Protein AF-A0A6B2T1E2-F1 (afdb_monomer)

Solvent-accessible surface area (backbone atoms only — not comparable to full-atom values): 15413 Å² total; per-residue (Å²): 132,72,80,43,65,32,83,49,93,97,46,75,42,80,60,69,64,91,71,74,40,62,71,55,40,33,51,52,27,49,53,50,18,54,54,30,44,76,72,66,40,41,70,61,16,34,50,32,30,55,60,23,54,73,64,63,73,79,67,60,69,66,94,54,74,59,75,65,46,49,54,52,25,55,53,52,51,51,53,51,54,54,43,50,51,48,36,53,36,36,38,50,71,75,62,46,28,76,79,41,42,62,62,40,50,51,53,26,65,78,36,66,85,38,61,66,43,47,42,51,40,30,51,31,30,38,76,61,70,37,49,70,58,22,54,52,49,49,57,51,42,40,51,50,36,38,70,77,70,69,38,80,72,51,71,67,51,52,49,49,51,51,27,72,69,70,76,47,83,68,80,70,70,78,64,77,78,82,64,80,67,84,71,84,68,84,71,78,78,78,76,82,81,80,80,76,90,79,92,80,84,87,87,82,92,74,89,83,78,87,82,86,82,87,87,84,86,87,84,88,81,83,86,85,77,88,81,83,83,88,78,87,81,82,85,88,82,86,83,89,84,90,134

Mean predicted aligned error: 15.46 Å

Sequence (243 aa):
PARILVSAGDGYALRVPRGALDANELEDRVAAARSLRGAGELSVAHAELTAALALSDGAPLAGLPGPYARRQRDRLTELTVTAQEEFFACALELGCHGETIAPLSVFAAEHPLRERAQALLMLALHRGGRRADALAAYETTRRMLATELGVDPGKELTTLHRALLGGTPLPPTALPWPGPGPSAHTTRSCIAARRQGMSGRPAGVQDWAPEAGSGGAPGTMTAPGVVSGTASDAMPGSPSGTA

Structure (mmCIF, N/CA/C/O backbone):
data_AF-A0A6B2T1E2-F1
#
_entry.id   AF-A0A6B2T1E2-F1
#
loop_
_atom_site.group_PDB
_atom_site.id
_atom_site.type_symbol
_atom_site.label_atom_id
_atom_site.label_alt_id
_atom_site.label_comp_id
_atom_site.label_asym_id
_atom_site.label_entity_id
_atom_site.label_seq_id
_atom_site.pdbx_PDB_ins_code
_atom_site.Cartn_x
_atom_site.Cartn_y
_atom_site.Cartn_z
_atom_site.occupancy
_atom_site.B_iso_or_equiv
_atom_site.auth_seq_id
_atom_site.auth_comp_id
_atom_site.auth_asym_id
_atom_site.auth_atom_id
_atom_site.pdbx_PDB_model_num
ATOM 1 N N . PRO A 1 1 ? 15.279 -0.589 -43.037 1.00 60.97 1 PRO A N 1
ATOM 2 C CA . PRO A 1 1 ? 16.034 -0.023 -41.888 1.00 60.97 1 PRO A CA 1
ATOM 3 C C . PRO A 1 1 ? 15.393 -0.486 -40.572 1.00 60.97 1 PRO A C 1
ATOM 5 O O . PRO A 1 1 ? 14.167 -0.588 -40.525 1.00 60.97 1 PRO A O 1
ATOM 8 N N . ALA A 1 2 ? 16.188 -0.783 -39.539 1.00 58.94 2 ALA A N 1
ATOM 9 C CA . ALA A 1 2 ? 15.659 -1.171 -38.229 1.00 58.94 2 ALA A CA 1
ATOM 10 C C . ALA A 1 2 ? 14.890 0.007 -37.601 1.00 58.94 2 ALA A C 1
ATOM 12 O O . ALA A 1 2 ? 15.399 1.124 -37.563 1.00 58.94 2 ALA A O 1
ATOM 13 N N . ARG A 1 3 ? 13.638 -0.222 -37.178 1.00 78.62 3 ARG A N 1
ATOM 14 C CA . ARG A 1 3 ? 12.746 0.822 -36.627 1.00 78.62 3 ARG A CA 1
ATOM 15 C C . ARG A 1 3 ? 12.649 0.811 -35.096 1.00 78.62 3 ARG A C 1
ATOM 17 O O . ARG A 1 3 ? 12.367 1.855 -34.520 1.00 78.62 3 ARG A O 1
ATOM 24 N N . ILE A 1 4 ? 12.884 -0.341 -34.464 1.00 85.75 4 ILE A N 1
ATOM 25 C CA . ILE A 1 4 ? 12.675 -0.557 -33.021 1.00 85.75 4 ILE A CA 1
ATOM 26 C C . ILE A 1 4 ? 13.997 -0.462 -32.254 1.00 85.75 4 ILE A C 1
ATOM 28 O O . ILE A 1 4 ? 14.107 0.347 -31.343 1.00 85.75 4 ILE A O 1
ATOM 32 N N . LEU A 1 5 ? 15.023 -1.217 -32.648 1.00 91.81 5 LEU A N 1
ATOM 33 C CA . LEU A 1 5 ? 16.378 -1.055 -32.123 1.00 91.81 5 LEU A CA 1
ATOM 34 C C . LEU A 1 5 ? 17.193 -0.247 -33.131 1.00 91.81 5 LEU A C 1
ATOM 36 O O . LEU A 1 5 ? 17.463 -0.721 -34.234 1.00 91.81 5 LEU A O 1
ATOM 40 N N . VAL A 1 6 ? 17.536 0.988 -32.778 1.00 92.25 6 VAL A N 1
ATOM 41 C CA . VAL A 1 6 ? 18.282 1.896 -33.655 1.00 92.25 6 VAL A CA 1
ATOM 42 C C . VAL A 1 6 ? 19.655 2.185 -33.072 1.00 92.25 6 VAL A C 1
ATOM 44 O O . VAL A 1 6 ? 19.788 2.379 -31.867 1.00 92.25 6 VAL A O 1
ATOM 47 N N . SER A 1 7 ? 20.672 2.253 -33.929 1.00 90.88 7 SER A N 1
ATOM 48 C CA . SER A 1 7 ? 21.948 2.858 -33.547 1.00 90.88 7 SER A CA 1
ATOM 49 C C . SER A 1 7 ? 21.717 4.356 -33.342 1.00 90.88 7 SER A C 1
ATOM 51 O O . SER A 1 7 ? 21.130 5.016 -34.202 1.00 90.88 7 SER A O 1
ATOM 53 N N . ALA A 1 8 ? 22.133 4.889 -32.200 1.00 89.94 8 ALA A N 1
ATOM 54 C CA . ALA A 1 8 ? 21.987 6.295 -31.855 1.00 89.94 8 ALA A CA 1
ATOM 55 C C . ALA A 1 8 ? 23.278 6.779 -31.191 1.00 89.94 8 ALA A C 1
ATOM 57 O O . ALA A 1 8 ? 23.612 6.328 -30.0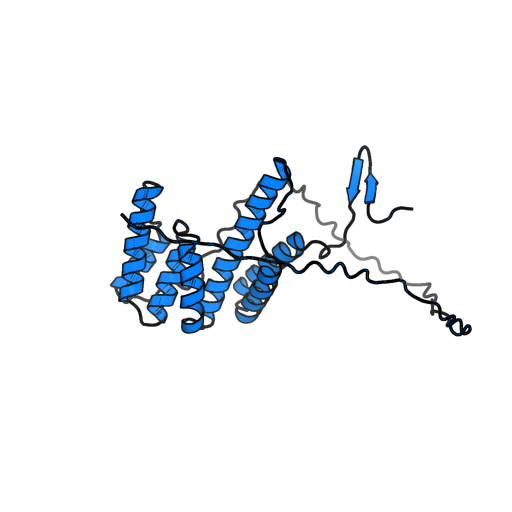99 1.00 89.94 8 ALA A O 1
ATOM 58 N N . GLY A 1 9 ? 24.001 7.681 -31.862 1.00 87.62 9 GLY A N 1
ATOM 59 C CA . GLY A 1 9 ? 25.318 8.125 -31.404 1.00 87.62 9 GLY A CA 1
ATOM 60 C C . GLY A 1 9 ? 26.301 6.956 -31.304 1.00 87.62 9 GLY A C 1
ATOM 61 O O . GLY A 1 9 ? 26.473 6.211 -32.266 1.00 87.62 9 GLY A O 1
ATOM 62 N N . ASP A 1 10 ? 26.905 6.801 -30.131 1.00 91.19 10 ASP A N 1
ATOM 63 C CA . ASP A 1 10 ? 27.848 5.744 -29.755 1.00 91.19 10 ASP A CA 1
ATOM 64 C C . ASP A 1 10 ? 27.179 4.490 -29.152 1.00 91.19 10 ASP A C 1
ATOM 66 O O . ASP A 1 10 ? 27.866 3.603 -28.647 1.00 91.19 10 ASP A O 1
ATOM 70 N N . GLY A 1 11 ? 25.847 4.372 -29.222 1.00 91.94 11 GLY A N 1
ATOM 71 C CA . GLY A 1 11 ? 25.119 3.245 -28.640 1.00 91.94 11 GLY A CA 1
ATOM 72 C C . GLY A 1 11 ? 23.854 2.841 -29.393 1.00 91.94 11 GLY A C 1
ATOM 73 O O . GLY A 1 11 ? 23.686 3.090 -30.591 1.00 91.94 11 GLY A O 1
ATOM 74 N N . TYR A 1 12 ? 22.944 2.197 -28.661 1.00 92.81 12 TYR A N 1
ATOM 75 C CA . TYR A 1 12 ? 21.670 1.699 -29.172 1.00 92.81 12 TYR A CA 1
ATOM 76 C C . TYR A 1 12 ? 20.506 2.285 -28.382 1.00 92.81 12 TYR A C 1
ATOM 78 O O . TYR A 1 12 ? 20.570 2.422 -27.162 1.00 92.81 12 TYR A O 1
ATOM 86 N N . ALA A 1 13 ? 19.414 2.582 -29.077 1.00 90.81 13 ALA A N 1
ATOM 87 C CA . ALA A 1 13 ? 18.161 2.991 -28.471 1.00 90.81 13 ALA A CA 1
ATOM 88 C C . ALA A 1 13 ? 17.054 2.017 -28.867 1.00 90.81 13 ALA A C 1
ATOM 90 O O . ALA A 1 13 ? 16.822 1.771 -30.054 1.00 90.81 13 ALA A O 1
ATOM 91 N N . LEU A 1 14 ? 16.349 1.501 -27.863 1.00 91.31 14 LEU A N 1
ATOM 92 C CA . LEU A 1 14 ? 15.111 0.764 -28.056 1.00 91.31 14 LEU A CA 1
ATOM 93 C C . LEU A 1 14 ? 13.945 1.760 -28.059 1.00 91.31 14 LEU A C 1
ATOM 95 O O . LEU A 1 14 ? 13.637 2.380 -27.044 1.00 91.31 14 LEU A O 1
ATOM 99 N N . ARG A 1 15 ? 13.316 1.946 -29.218 1.00 89.56 15 ARG A N 1
ATOM 100 C CA . ARG A 1 15 ? 12.167 2.833 -29.415 1.00 89.56 15 ARG A CA 1
ATOM 101 C C . ARG A 1 15 ? 10.889 2.015 -29.390 1.00 89.56 15 ARG A C 1
ATOM 103 O O . ARG A 1 15 ? 10.514 1.406 -30.389 1.00 89.56 15 ARG A O 1
ATOM 110 N N . VAL A 1 16 ? 10.222 2.037 -28.246 1.00 89.75 16 VAL A N 1
ATOM 111 C CA . VAL A 1 16 ? 8.915 1.411 -28.048 1.00 89.75 16 VAL A CA 1
ATOM 112 C C . VAL A 1 16 ? 7.853 2.480 -27.757 1.00 89.75 16 VAL A C 1
ATOM 114 O O . VAL A 1 16 ? 8.176 3.491 -27.127 1.00 89.75 16 VAL A O 1
ATOM 117 N N . PRO A 1 17 ? 6.605 2.313 -28.236 1.00 84.88 17 PRO A N 1
ATOM 118 C CA . PRO A 1 17 ? 5.494 3.188 -27.866 1.00 84.88 17 PRO A CA 1
ATOM 119 C C . PRO A 1 17 ? 5.266 3.228 -26.348 1.00 84.88 17 PRO A C 1
ATOM 121 O O . PRO A 1 17 ? 5.602 2.283 -25.632 1.00 84.88 17 PRO A O 1
ATOM 124 N N . ARG A 1 18 ? 4.635 4.299 -25.847 1.00 75.81 18 ARG A N 1
ATOM 125 C CA . ARG A 1 18 ? 4.084 4.272 -24.483 1.0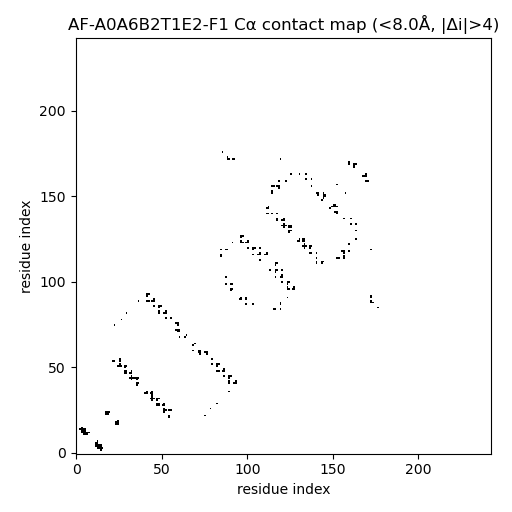0 75.81 18 ARG A CA 1
ATOM 126 C C . ARG A 1 18 ? 2.988 3.204 -24.399 1.00 75.81 18 ARG A C 1
ATOM 128 O O . ARG A 1 18 ? 2.240 3.039 -25.356 1.00 75.81 18 ARG A O 1
ATOM 135 N N . GLY A 1 19 ? 2.955 2.459 -23.295 1.00 80.62 19 GLY A N 1
ATOM 136 C CA . GLY A 1 19 ? 2.096 1.279 -23.124 1.00 80.62 19 GLY A CA 1
ATOM 137 C C . GLY A 1 19 ? 2.668 -0.028 -23.687 1.00 80.62 19 GLY A C 1
ATOM 138 O O . GLY A 1 19 ? 2.072 -1.077 -23.510 1.00 80.62 19 GLY A O 1
ATOM 139 N N . ALA A 1 20 ? 3.838 -0.011 -24.336 1.00 87.00 20 ALA A N 1
ATOM 140 C CA . ALA A 1 20 ? 4.504 -1.251 -24.753 1.00 87.00 20 ALA A CA 1
ATOM 141 C C . ALA A 1 20 ? 5.280 -1.943 -23.614 1.00 87.00 20 ALA A C 1
A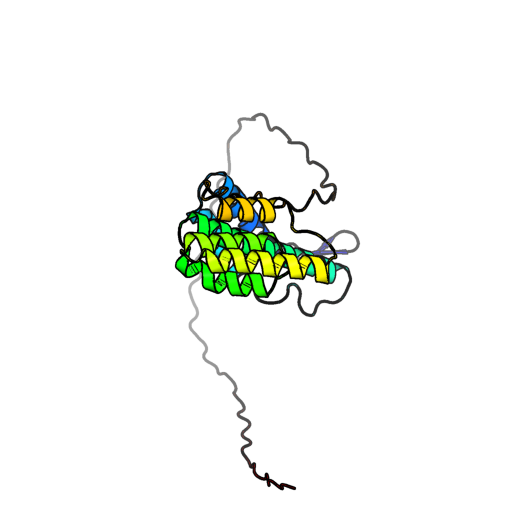TOM 143 O O . ALA A 1 20 ? 5.820 -3.026 -23.819 1.00 87.00 20 ALA A O 1
ATOM 144 N N . LEU A 1 21 ? 5.389 -1.288 -22.454 1.00 91.00 21 LEU A N 1
ATOM 145 C CA . LEU A 1 21 ? 6.045 -1.802 -21.256 1.00 91.00 21 LEU A CA 1
ATOM 146 C C . LEU A 1 21 ? 5.027 -1.794 -20.118 1.00 91.00 21 LEU A C 1
ATOM 148 O O . LEU A 1 21 ? 4.505 -0.729 -19.780 1.00 91.00 21 LEU A O 1
ATOM 152 N N . ASP A 1 22 ? 4.823 -2.958 -19.516 1.00 92.12 22 ASP A N 1
ATOM 153 C CA . ASP A 1 22 ? 4.024 -3.173 -18.306 1.00 92.12 22 ASP A CA 1
ATOM 154 C C . ASP A 1 22 ? 4.417 -2.218 -17.170 1.00 92.12 22 ASP A C 1
ATOM 156 O O . ASP A 1 22 ? 3.553 -1.622 -16.540 1.00 92.12 22 ASP A O 1
ATOM 160 N N . ALA A 1 23 ? 5.714 -1.974 -16.968 1.00 90.94 23 ALA A N 1
ATOM 161 C CA . ALA A 1 23 ? 6.217 -1.052 -15.955 1.00 90.94 23 ALA A CA 1
ATOM 162 C C . ALA A 1 23 ? 5.743 0.395 -16.180 1.00 90.94 23 ALA A C 1
ATOM 164 O O . ALA A 1 23 ? 5.404 1.087 -15.222 1.00 90.94 23 ALA A O 1
ATOM 165 N N . ASN A 1 24 ? 5.695 0.853 -17.436 1.00 91.88 24 ASN A N 1
ATOM 166 C CA . ASN A 1 24 ? 5.180 2.188 -17.750 1.00 91.88 24 ASN A CA 1
ATOM 167 C C . ASN A 1 24 ? 3.659 2.233 -17.585 1.00 91.88 24 ASN A C 1
ATOM 169 O O . ASN A 1 24 ? 3.130 3.221 -17.093 1.00 91.88 24 ASN A O 1
ATOM 173 N N . GLU A 1 25 ? 2.963 1.169 -17.985 1.00 93.81 25 GLU A N 1
ATOM 174 C CA . GLU A 1 25 ? 1.510 1.085 -17.855 1.00 93.81 25 GLU A CA 1
ATOM 175 C C . GLU A 1 25 ? 1.069 1.036 -16.385 1.00 93.81 25 GLU A C 1
ATOM 177 O O . GLU A 1 25 ? 0.131 1.733 -16.005 1.00 93.81 25 GLU A O 1
ATOM 182 N N . LEU A 1 26 ? 1.793 0.302 -15.537 1.00 94.19 26 LEU A N 1
ATOM 183 C CA . LEU A 1 26 ? 1.625 0.304 -14.085 1.00 94.19 26 LEU A CA 1
ATOM 184 C C . LEU A 1 26 ? 1.783 1.723 -13.519 1.00 94.19 26 LEU A C 1
ATOM 186 O O . LEU A 1 26 ? 0.921 2.194 -12.779 1.00 94.19 26 LEU A O 1
ATOM 190 N N . GLU A 1 27 ? 2.864 2.423 -13.877 1.00 93.94 27 GLU A N 1
ATOM 191 C CA . GLU A 1 27 ? 3.118 3.798 -13.427 1.00 93.94 27 GLU A CA 1
ATOM 192 C C . GLU A 1 27 ? 2.015 4.770 -13.867 1.00 93.94 27 GLU A C 1
ATOM 194 O O . GLU A 1 27 ? 1.519 5.549 -13.047 1.00 93.94 27 GLU A O 1
ATOM 199 N N . ASP A 1 28 ? 1.606 4.697 -15.134 1.00 94.56 28 ASP A N 1
ATOM 200 C CA . ASP A 1 28 ? 0.573 5.557 -15.708 1.00 94.56 28 ASP A CA 1
ATOM 201 C C . ASP A 1 28 ? -0.795 5.303 -15.040 1.00 94.56 28 ASP A C 1
ATOM 203 O O . ASP A 1 28 ? -1.477 6.261 -14.663 1.00 94.56 28 ASP A O 1
ATOM 207 N N . ARG A 1 29 ? -1.177 4.039 -14.801 1.00 96.00 29 ARG A N 1
ATOM 208 C CA . ARG A 1 29 ? -2.442 3.682 -14.126 1.00 96.00 29 ARG A CA 1
ATOM 209 C C . ARG A 1 29 ? -2.461 4.085 -12.657 1.00 96.00 29 ARG A C 1
ATOM 211 O O . ARG A 1 29 ? -3.449 4.643 -12.184 1.00 96.00 29 ARG A O 1
ATOM 218 N N . VAL A 1 30 ? -1.360 3.885 -11.927 1.00 95.88 30 VAL A N 1
ATOM 219 C CA . VAL A 1 30 ? -1.254 4.347 -10.532 1.00 95.88 30 VAL A CA 1
ATOM 220 C C . VAL A 1 30 ? -1.339 5.876 -10.464 1.00 95.88 30 VAL A C 1
ATOM 222 O O . VAL A 1 30 ? -1.996 6.420 -9.575 1.00 95.88 30 VAL A O 1
ATOM 225 N N . ALA A 1 31 ? -0.720 6.594 -11.405 1.00 95.06 31 ALA A N 1
ATOM 226 C CA . ALA A 1 31 ? -0.845 8.047 -11.483 1.00 95.06 31 ALA A CA 1
ATOM 227 C C . ALA A 1 31 ? -2.287 8.489 -11.793 1.00 95.06 31 ALA A C 1
ATOM 229 O O . ALA A 1 31 ? -2.798 9.390 -11.124 1.00 95.06 31 ALA A O 1
ATOM 230 N N . ALA A 1 32 ? -2.960 7.829 -12.741 1.00 95.62 32 ALA A N 1
ATOM 231 C CA . ALA A 1 32 ? -4.357 8.095 -13.078 1.00 95.62 32 ALA A CA 1
ATOM 232 C C . ALA A 1 32 ? -5.286 7.862 -11.878 1.00 95.62 32 ALA A C 1
ATOM 234 O O . ALA A 1 32 ? -6.084 8.738 -11.541 1.00 95.62 32 ALA A O 1
ATOM 235 N N . ALA A 1 33 ? -5.121 6.744 -11.168 1.00 96.06 33 ALA A N 1
ATOM 236 C CA . ALA A 1 33 ? -5.889 6.437 -9.967 1.00 96.06 33 ALA A CA 1
ATOM 237 C C . ALA A 1 33 ? -5.749 7.517 -8.886 1.00 96.06 33 ALA A C 1
ATOM 239 O O . ALA A 1 33 ? -6.743 7.917 -8.280 1.00 96.06 33 ALA A O 1
ATOM 240 N N . ARG A 1 34 ? -4.537 8.048 -8.671 1.00 92.75 34 ARG A N 1
ATOM 241 C CA . ARG A 1 34 ? -4.319 9.157 -7.725 1.00 92.75 34 ARG A CA 1
ATOM 242 C C . ARG A 1 34 ? -5.071 10.417 -8.143 1.00 92.75 34 ARG A C 1
ATOM 244 O O . ARG A 1 34 ? -5.680 11.069 -7.297 1.00 92.75 34 ARG A O 1
ATOM 251 N N . SER A 1 35 ? -5.036 10.766 -9.429 1.00 94.88 35 SER A N 1
ATOM 252 C CA . SER A 1 35 ? -5.775 11.920 -9.950 1.00 94.88 35 SER A CA 1
ATOM 253 C C . SER A 1 35 ? -7.287 11.746 -9.794 1.00 94.88 35 SER A C 1
ATOM 255 O O . SER A 1 35 ? -7.952 12.666 -9.322 1.00 94.88 35 SER A O 1
ATOM 257 N N . LEU A 1 36 ? -7.815 10.562 -10.110 1.00 95.00 36 LEU A N 1
ATOM 258 C CA . LEU A 1 36 ? -9.235 10.223 -9.966 1.00 95.00 36 LEU A CA 1
ATOM 259 C C . LEU A 1 36 ? -9.685 10.248 -8.502 1.00 95.00 36 LEU A C 1
ATOM 261 O O . LEU A 1 36 ? -10.721 10.830 -8.183 1.00 95.00 36 LEU A O 1
ATOM 265 N N . ARG A 1 37 ? -8.870 9.709 -7.588 1.00 91.06 37 ARG A N 1
ATOM 266 C CA . ARG A 1 37 ? -9.122 9.783 -6.144 1.00 91.06 37 ARG A CA 1
ATOM 267 C C . ARG A 1 37 ? -9.169 11.233 -5.662 1.00 91.06 37 ARG A C 1
ATOM 269 O O . ARG A 1 37 ? -10.077 11.600 -4.924 1.00 91.06 37 ARG A O 1
ATOM 276 N N . GLY A 1 38 ? -8.241 12.075 -6.125 1.00 90.38 38 GLY A N 1
ATOM 277 C CA . GLY A 1 38 ? -8.239 13.513 -5.838 1.00 90.38 38 GLY A CA 1
ATOM 278 C C . GLY A 1 38 ? -9.468 14.257 -6.378 1.00 90.38 38 GLY A C 1
ATOM 279 O O . GLY A 1 38 ? -9.872 15.261 -5.796 1.00 90.38 38 GLY A O 1
ATOM 280 N N . ALA A 1 39 ? -10.085 13.749 -7.448 1.00 92.56 39 ALA A N 1
ATOM 281 C CA . ALA A 1 39 ? -11.338 14.254 -8.007 1.00 92.56 39 ALA A CA 1
ATOM 282 C C . ALA A 1 39 ? -12.600 13.674 -7.332 1.00 92.56 39 ALA A C 1
ATOM 284 O O . ALA A 1 39 ? -13.708 14.098 -7.650 1.00 92.56 39 ALA A O 1
ATOM 285 N N . GLY A 1 40 ? -12.456 12.727 -6.396 1.00 91.19 40 GLY A N 1
ATOM 286 C CA . GLY A 1 40 ? -13.572 12.049 -5.728 1.00 91.19 40 GLY A CA 1
ATOM 287 C C . GLY A 1 40 ? -14.179 10.884 -6.521 1.00 91.19 40 GLY A C 1
ATOM 288 O O . GLY A 1 40 ? -15.161 10.290 -6.080 1.00 91.19 40 GLY A O 1
ATOM 289 N N . GLU A 1 41 ? -13.592 10.507 -7.659 1.00 93.88 41 GLU A N 1
ATOM 290 C CA . GLU A 1 41 ? -14.038 9.387 -8.497 1.00 93.88 41 GLU A CA 1
ATOM 291 C C . GLU A 1 41 ? -13.487 8.048 -7.978 1.00 93.88 41 GLU A C 1
ATOM 293 O O . GLU A 1 41 ? -12.718 7.351 -8.641 1.00 93.88 41 GLU A O 1
ATOM 298 N N . LEU A 1 42 ? -13.867 7.688 -6.749 1.00 92.88 42 LEU A N 1
ATOM 299 C CA . LEU A 1 42 ? -13.293 6.552 -6.018 1.00 92.88 42 LEU A CA 1
ATOM 300 C C . LEU A 1 42 ? -13.487 5.199 -6.711 1.00 92.88 42 LEU A C 1
ATOM 302 O O . LEU A 1 42 ? -12.588 4.361 -6.678 1.00 92.88 42 LEU A O 1
ATOM 306 N N . SER A 1 43 ? -14.634 4.977 -7.355 1.00 94.06 43 SER A N 1
ATOM 307 C CA . SER A 1 43 ? -14.909 3.731 -8.081 1.00 94.06 43 SER A CA 1
ATOM 308 C C . SER A 1 43 ? -13.995 3.567 -9.295 1.00 94.06 43 SER A C 1
ATOM 310 O O . SER A 1 43 ? -13.458 2.483 -9.521 1.00 94.06 43 SER A O 1
ATOM 312 N N . VAL A 1 44 ? -13.766 4.650 -10.041 1.00 96.19 44 VAL A N 1
ATOM 313 C CA . VAL A 1 44 ? -12.871 4.659 -11.204 1.00 96.19 44 VAL A CA 1
ATOM 314 C C . VAL A 1 44 ? -11.420 4.518 -10.745 1.00 96.19 44 VAL A C 1
ATOM 316 O O . VAL A 1 44 ? -10.681 3.709 -11.296 1.00 96.19 44 VAL A O 1
ATOM 319 N N . ALA A 1 45 ? -11.028 5.214 -9.673 1.00 95.44 45 ALA A N 1
ATOM 320 C CA . ALA A 1 45 ? -9.704 5.067 -9.072 1.00 95.44 45 ALA A CA 1
ATOM 321 C C . ALA A 1 45 ? -9.430 3.622 -8.620 1.00 95.44 45 ALA A C 1
ATOM 323 O O . ALA A 1 45 ? -8.354 3.084 -8.877 1.00 95.44 45 ALA A O 1
ATOM 324 N N . HIS A 1 46 ? -10.406 2.967 -7.984 1.00 94.88 46 HIS A N 1
ATOM 325 C CA . HIS A 1 46 ? -10.296 1.561 -7.598 1.00 94.88 46 HIS A CA 1
ATOM 326 C C . HIS A 1 46 ? -10.165 0.646 -8.825 1.00 94.88 46 HIS A C 1
ATOM 328 O O . HIS A 1 46 ? -9.360 -0.290 -8.806 1.00 94.88 46 HIS A O 1
ATOM 334 N N . ALA A 1 47 ? -10.924 0.891 -9.896 1.00 95.75 47 ALA A N 1
ATOM 335 C CA . ALA A 1 47 ? -10.818 0.112 -11.129 1.00 95.75 47 ALA A CA 1
ATOM 336 C C . ALA A 1 47 ? -9.421 0.240 -11.761 1.00 95.75 47 ALA A C 1
ATOM 338 O O . ALA A 1 47 ? -8.807 -0.779 -12.075 1.00 95.75 47 ALA A O 1
ATOM 339 N N . GLU A 1 48 ? -8.876 1.457 -11.844 1.00 96.75 48 GLU A N 1
ATOM 340 C CA . GLU A 1 48 ? -7.513 1.702 -12.333 1.00 96.75 48 GLU A CA 1
ATOM 341 C C . GLU A 1 48 ? -6.456 0.987 -11.484 1.00 96.75 48 GLU A C 1
ATOM 343 O O . GLU A 1 48 ? -5.563 0.344 -12.029 1.00 96.75 48 GLU A O 1
ATOM 348 N N . LEU A 1 49 ? -6.580 1.009 -10.151 1.00 96.06 49 LEU A N 1
ATOM 349 C CA . LEU A 1 49 ? -5.663 0.285 -9.258 1.00 96.06 49 LEU A CA 1
ATOM 350 C C . LEU A 1 49 ? -5.763 -1.230 -9.429 1.00 96.06 49 LEU A C 1
ATOM 352 O O . LEU A 1 49 ? -4.743 -1.911 -9.450 1.00 96.06 49 LEU A O 1
ATOM 356 N N . THR A 1 50 ? -6.973 -1.760 -9.604 1.00 95.62 50 THR A N 1
ATOM 357 C CA . THR A 1 50 ? -7.185 -3.191 -9.881 1.00 95.62 50 THR A CA 1
ATOM 358 C C . THR A 1 50 ? -6.467 -3.586 -11.165 1.00 95.62 50 THR A C 1
ATOM 360 O O . THR A 1 50 ? -5.744 -4.579 -11.221 1.00 95.62 50 THR A O 1
ATOM 363 N N . ALA A 1 51 ? -6.636 -2.764 -12.196 1.00 95.81 51 ALA A N 1
ATOM 364 C CA . ALA A 1 51 ? -6.062 -2.989 -13.503 1.00 95.81 51 ALA A CA 1
ATOM 365 C C . ALA A 1 51 ? -4.533 -2.779 -13.498 1.00 95.81 51 ALA A C 1
ATOM 367 O O . ALA A 1 51 ? -3.834 -3.416 -14.279 1.00 95.81 51 ALA A O 1
ATOM 368 N N . ALA A 1 52 ? -4.005 -1.909 -12.634 1.00 95.50 52 ALA A N 1
ATOM 369 C CA . ALA A 1 52 ? -2.576 -1.711 -12.417 1.00 95.50 52 ALA A CA 1
ATOM 370 C C . ALA A 1 52 ? -1.944 -2.929 -11.723 1.00 95.50 52 ALA A C 1
ATOM 372 O O . ALA A 1 52 ? -0.956 -3.470 -12.206 1.00 95.50 52 ALA A O 1
ATOM 373 N N . LEU A 1 53 ? -2.548 -3.410 -10.633 1.00 94.88 53 LEU A N 1
ATOM 374 C CA . LEU A 1 53 ? -2.036 -4.548 -9.861 1.00 94.88 53 LEU A CA 1
ATOM 375 C C . LEU A 1 53 ? -2.066 -5.865 -10.643 1.00 94.88 53 LEU A C 1
ATOM 377 O O . LEU A 1 53 ? -1.215 -6.717 -10.414 1.00 94.88 53 LEU A O 1
ATOM 381 N N . ALA A 1 54 ? -2.978 -6.011 -11.607 1.00 94.50 54 ALA A N 1
ATOM 382 C CA . ALA A 1 54 ? -3.000 -7.156 -12.517 1.00 94.50 54 ALA A CA 1
ATOM 383 C C . ALA A 1 54 ? -1.774 -7.235 -13.454 1.00 94.50 54 ALA A C 1
ATOM 385 O O . ALA A 1 54 ? -1.515 -8.298 -14.012 1.00 94.50 54 ALA A O 1
ATOM 386 N N . LEU A 1 55 ? -1.031 -6.135 -13.641 1.00 91.94 55 LEU A N 1
ATOM 387 C CA . LEU A 1 55 ? 0.213 -6.109 -14.425 1.00 91.94 55 LEU A CA 1
ATOM 388 C C . LEU A 1 55 ? 1.428 -6.569 -13.607 1.00 91.94 55 LEU A C 1
ATOM 390 O O . LEU A 1 55 ? 2.441 -6.967 -14.177 1.00 91.94 55 LEU A O 1
ATOM 394 N N . SER A 1 56 ? 1.338 -6.503 -12.278 1.00 86.38 56 SER A N 1
ATOM 395 C CA . SER A 1 56 ? 2.429 -6.832 -11.363 1.00 86.38 56 SER A CA 1
ATOM 396 C C . SER A 1 56 ? 2.361 -8.299 -10.944 1.00 86.38 56 SER A C 1
ATOM 398 O O . SER A 1 56 ? 1.980 -8.605 -9.815 1.00 86.38 56 SER A O 1
ATOM 400 N N . ASP A 1 57 ? 2.741 -9.207 -11.844 1.00 83.94 57 ASP A N 1
ATOM 401 C CA . ASP A 1 57 ? 2.911 -10.622 -11.498 1.00 83.94 57 ASP A CA 1
ATOM 402 C C . ASP A 1 57 ? 4.383 -10.947 -11.187 1.00 83.94 57 ASP A C 1
ATOM 404 O O . ASP A 1 57 ? 5.290 -10.731 -11.996 1.00 83.94 57 ASP A O 1
ATOM 408 N N . GLY A 1 58 ? 4.625 -11.472 -9.987 1.00 85.62 58 GLY A N 1
ATOM 409 C CA . GLY A 1 58 ? 5.951 -11.864 -9.517 1.00 85.62 58 GLY A CA 1
ATOM 410 C C . GLY A 1 58 ? 6.931 -10.711 -9.251 1.00 85.62 58 GLY A C 1
ATOM 411 O O . GLY A 1 58 ? 6.580 -9.540 -9.107 1.00 85.62 58 GLY A O 1
ATOM 412 N N . ALA A 1 59 ? 8.212 -11.067 -9.115 1.00 86.25 59 ALA A N 1
ATOM 413 C CA . ALA A 1 59 ? 9.268 -10.109 -8.799 1.00 86.25 59 ALA A CA 1
ATOM 414 C C . ALA A 1 59 ? 9.675 -9.293 -10.046 1.00 86.25 59 ALA A C 1
ATOM 416 O O . ALA A 1 59 ? 10.094 -9.890 -11.045 1.00 86.25 59 ALA A O 1
ATOM 417 N N . PRO A 1 60 ? 9.674 -7.944 -9.991 1.00 90.56 60 PRO A N 1
ATOM 418 C CA . PRO A 1 60 ? 10.065 -7.126 -11.133 1.00 90.56 60 PRO A CA 1
ATOM 419 C C . PRO A 1 60 ? 11.489 -7.433 -11.607 1.00 90.56 60 PRO A C 1
ATOM 421 O O . PRO A 1 60 ? 12.427 -7.557 -10.807 1.00 90.56 60 PRO A O 1
ATOM 424 N N . LEU A 1 61 ? 11.670 -7.522 -12.928 1.00 89.56 61 LEU A N 1
ATOM 425 C CA . LEU A 1 61 ? 12.971 -7.796 -13.551 1.00 89.56 61 LEU A CA 1
ATOM 426 C C . LEU A 1 61 ? 13.653 -9.052 -12.970 1.00 89.56 61 LEU A C 1
ATOM 428 O O . LEU A 1 61 ? 14.869 -9.054 -12.730 1.00 89.56 61 LEU A O 1
ATOM 432 N N . ALA A 1 62 ? 12.879 -10.099 -12.667 1.00 89.12 62 ALA A N 1
ATOM 433 C CA . ALA A 1 62 ? 13.409 -11.369 -12.182 1.00 89.12 62 ALA A CA 1
ATOM 434 C C . ALA A 1 62 ? 14.486 -11.916 -13.137 1.00 89.12 62 ALA A C 1
ATOM 436 O O . ALA A 1 62 ? 14.377 -11.819 -14.356 1.00 89.12 62 ALA A O 1
ATOM 437 N N . GLY A 1 63 ? 15.570 -12.454 -12.573 1.00 89.88 63 GLY A N 1
ATOM 438 C CA . GLY A 1 63 ? 16.680 -13.024 -13.345 1.00 89.88 63 GLY A CA 1
ATOM 439 C C . GLY A 1 63 ? 17.669 -12.013 -13.943 1.00 89.88 63 GLY A C 1
ATOM 440 O O . GLY A 1 63 ? 18.729 -12.428 -14.405 1.00 89.88 63 GLY A O 1
ATOM 441 N N . LEU A 1 64 ? 17.395 -10.702 -13.893 1.00 92.50 64 LEU A N 1
ATOM 442 C CA . LEU A 1 64 ? 18.330 -9.686 -14.391 1.00 92.50 64 LEU A CA 1
ATOM 443 C C . LEU A 1 64 ? 19.337 -9.247 -13.309 1.00 92.50 64 LEU A C 1
ATOM 445 O O . LEU A 1 64 ? 18.925 -8.726 -12.258 1.00 92.50 64 LEU A O 1
ATOM 449 N N . PRO A 1 65 ? 20.654 -9.426 -13.546 1.00 93.88 65 PRO A N 1
ATOM 450 C CA . PRO A 1 65 ? 21.695 -9.007 -12.619 1.00 93.88 65 PRO A CA 1
ATOM 451 C C . PRO A 1 65 ? 22.063 -7.526 -12.794 1.00 93.88 65 PRO A C 1
ATOM 453 O O . PRO A 1 65 ? 21.700 -6.858 -13.762 1.00 93.88 65 PRO A O 1
ATOM 456 N N . GLY A 1 66 ? 22.859 -7.021 -11.853 1.00 95.31 66 GLY A N 1
ATOM 457 C CA . GLY A 1 66 ? 23.485 -5.705 -11.941 1.00 95.31 66 GLY A CA 1
ATOM 458 C C . GLY A 1 66 ? 22.770 -4.600 -11.152 1.00 95.31 66 GLY A C 1
ATOM 459 O O . GLY A 1 66 ? 21.592 -4.706 -10.798 1.00 95.31 66 GLY A O 1
ATOM 460 N N . PRO A 1 67 ? 23.490 -3.503 -10.856 1.00 94.19 67 PRO A N 1
ATOM 461 C CA . PRO A 1 67 ? 23.019 -2.463 -9.942 1.00 94.19 67 PRO A CA 1
ATOM 462 C C . PRO A 1 67 ? 21.828 -1.670 -10.492 1.00 94.19 67 PRO A C 1
ATOM 464 O O . PRO A 1 67 ? 21.001 -1.192 -9.719 1.00 94.19 67 PRO A O 1
ATOM 467 N N . TYR A 1 68 ? 21.714 -1.527 -11.816 1.00 91.81 68 TYR A N 1
ATOM 468 C CA . TYR A 1 68 ? 20.573 -0.853 -12.438 1.00 91.81 68 TYR A CA 1
ATOM 469 C C . TYR A 1 68 ? 19.283 -1.668 -12.288 1.00 91.81 68 TYR A C 1
ATOM 471 O O . TYR A 1 68 ? 18.295 -1.141 -11.784 1.00 91.81 68 TYR A O 1
ATOM 479 N N . ALA A 1 69 ? 19.322 -2.959 -12.639 1.00 93.56 69 ALA A N 1
ATOM 480 C CA . ALA A 1 69 ? 18.176 -3.855 -12.499 1.00 93.56 69 ALA A CA 1
ATOM 481 C C . ALA A 1 69 ? 17.719 -3.967 -11.038 1.00 93.56 69 ALA A C 1
ATOM 483 O O . ALA A 1 69 ? 16.523 -3.910 -10.772 1.00 93.56 69 ALA A O 1
ATOM 484 N N . ARG A 1 70 ? 18.660 -4.033 -10.081 1.00 94.00 70 ARG A N 1
ATOM 485 C CA . ARG A 1 70 ? 18.337 -4.022 -8.645 1.00 94.00 70 ARG A CA 1
ATOM 486 C C . ARG A 1 70 ? 17.584 -2.756 -8.230 1.00 94.00 70 ARG A C 1
ATOM 488 O O . ARG A 1 70 ? 16.516 -2.866 -7.650 1.00 94.00 70 ARG A O 1
ATOM 495 N N . ARG A 1 71 ? 18.090 -1.568 -8.585 1.00 94.75 71 ARG A N 1
ATOM 496 C CA . ARG A 1 71 ? 17.412 -0.297 -8.262 1.00 94.75 71 ARG A CA 1
ATOM 497 C C . ARG A 1 71 ? 16.014 -0.210 -8.865 1.00 94.75 71 ARG A C 1
ATOM 499 O O . ARG A 1 71 ? 15.102 0.285 -8.212 1.00 94.75 71 ARG A O 1
ATOM 506 N N . GLN A 1 72 ? 15.849 -0.676 -10.102 1.00 94.31 72 GLN A N 1
ATOM 507 C CA . GLN A 1 72 ? 14.546 -0.646 -10.755 1.00 94.31 72 GLN A CA 1
ATOM 508 C C . GLN A 1 72 ? 13.578 -1.664 -10.149 1.00 94.31 72 GLN A C 1
ATOM 510 O O . GLN A 1 72 ? 12.398 -1.359 -10.010 1.00 94.31 72 GLN A O 1
ATOM 515 N N . ARG A 1 73 ? 14.074 -2.827 -9.716 1.00 94.62 73 ARG A N 1
ATOM 516 C CA . ARG A 1 73 ? 13.289 -3.789 -8.942 1.00 94.62 73 ARG A CA 1
ATOM 517 C C . ARG A 1 73 ? 12.795 -3.176 -7.639 1.00 94.62 73 ARG A C 1
ATOM 519 O O . ARG A 1 73 ? 11.597 -3.184 -7.411 1.00 94.62 73 ARG A O 1
ATOM 526 N N . ASP A 1 74 ? 13.685 -2.574 -6.853 1.00 93.94 74 ASP A N 1
ATOM 527 C CA . ASP A 1 74 ? 13.319 -1.937 -5.582 1.00 93.94 74 ASP A CA 1
ATOM 528 C C . ASP A 1 74 ? 12.256 -0.838 -5.795 1.00 93.94 74 ASP A C 1
ATOM 530 O O . ASP A 1 74 ? 11.251 -0.800 -5.088 1.00 93.94 74 ASP A O 1
ATOM 534 N N . ARG A 1 75 ? 12.420 0.005 -6.829 1.00 95.06 75 ARG A N 1
ATOM 535 C CA . ARG A 1 75 ? 11.437 1.039 -7.206 1.00 95.06 75 ARG A CA 1
ATOM 536 C C . ARG A 1 75 ? 10.071 0.454 -7.580 1.00 95.06 75 ARG A C 1
ATOM 538 O O . ARG A 1 75 ? 9.056 0.980 -7.135 1.00 95.06 75 ARG A O 1
ATOM 545 N N . LEU A 1 76 ? 10.033 -0.567 -8.438 1.00 94.88 76 LEU A N 1
ATOM 546 C CA . LEU A 1 76 ? 8.776 -1.153 -8.922 1.00 94.88 76 LEU A CA 1
ATOM 547 C C . LEU A 1 76 ? 8.065 -1.961 -7.832 1.00 94.88 76 LEU A C 1
ATOM 549 O O . LEU A 1 76 ? 6.838 -1.925 -7.748 1.00 94.88 76 LEU A O 1
ATOM 553 N N . THR A 1 77 ? 8.825 -2.634 -6.966 1.00 94.62 77 THR A N 1
ATOM 554 C CA . THR A 1 77 ? 8.285 -3.283 -5.770 1.00 94.62 77 THR A CA 1
ATOM 555 C C . THR A 1 77 ? 7.646 -2.246 -4.854 1.00 94.62 77 THR A C 1
ATOM 557 O O . THR A 1 77 ? 6.490 -2.412 -4.480 1.00 94.62 77 THR A O 1
ATOM 560 N N . GLU A 1 78 ? 8.341 -1.144 -4.554 1.00 94.38 78 GLU A N 1
ATOM 561 C CA . GLU A 1 78 ? 7.782 -0.067 -3.729 1.00 94.38 78 GLU A CA 1
ATOM 562 C C . GLU A 1 78 ? 6.491 0.495 -4.334 1.00 94.38 78 GLU A C 1
ATOM 564 O O . GLU A 1 78 ? 5.480 0.590 -3.645 1.00 94.38 78 GLU A O 1
ATOM 569 N N . LEU A 1 79 ? 6.501 0.796 -5.637 1.00 95.12 79 LEU A N 1
ATOM 570 C CA . LEU A 1 79 ? 5.327 1.297 -6.351 1.00 95.12 79 LEU A CA 1
ATOM 571 C C . LEU A 1 79 ? 4.132 0.344 -6.241 1.00 95.12 79 LEU A C 1
ATOM 573 O O . LEU A 1 79 ? 3.013 0.802 -6.014 1.00 95.12 79 LEU A O 1
ATOM 577 N N . THR A 1 80 ? 4.370 -0.961 -6.396 1.00 95.44 80 THR A N 1
ATOM 578 C CA . THR A 1 80 ? 3.322 -1.987 -6.313 1.00 95.44 80 THR A CA 1
ATOM 579 C C . THR A 1 80 ? 2.740 -2.054 -4.904 1.00 95.44 80 THR A C 1
ATOM 581 O O . THR A 1 80 ? 1.521 -2.046 -4.751 1.00 95.44 80 THR A O 1
ATOM 584 N N . VAL A 1 81 ? 3.586 -2.027 -3.870 1.00 95.00 81 VAL A N 1
ATOM 585 C CA . VAL A 1 81 ? 3.120 -2.047 -2.477 1.00 95.00 81 VAL A CA 1
ATOM 586 C C . VAL A 1 81 ? 2.317 -0.786 -2.150 1.00 95.00 81 VAL A C 1
ATOM 588 O O . VAL A 1 81 ? 1.236 -0.883 -1.572 1.00 95.00 81 VAL A O 1
ATOM 591 N N . THR A 1 82 ? 2.763 0.403 -2.575 1.00 94.25 82 THR A N 1
ATOM 592 C CA . THR A 1 82 ? 1.969 1.623 -2.352 1.00 94.25 82 THR A CA 1
ATOM 593 C C . THR A 1 82 ? 0.659 1.616 -3.154 1.00 94.25 82 THR A C 1
ATOM 595 O O . THR A 1 82 ? -0.359 2.124 -2.689 1.00 94.25 82 THR A O 1
ATOM 598 N N . ALA A 1 83 ? 0.637 1.013 -4.348 1.00 95.56 83 ALA A N 1
ATOM 599 C CA . ALA A 1 83 ? -0.597 0.835 -5.115 1.00 95.56 83 ALA A CA 1
ATOM 600 C C . ALA A 1 83 ? -1.589 -0.113 -4.413 1.00 95.56 83 ALA A C 1
ATOM 602 O O . ALA A 1 83 ? -2.790 0.153 -4.431 1.00 95.56 83 ALA A O 1
ATOM 603 N N . GLN A 1 84 ? -1.108 -1.168 -3.745 1.00 95.62 84 GLN A N 1
ATOM 604 C CA . GLN A 1 84 ? -1.939 -2.046 -2.909 1.00 95.62 84 GLN A CA 1
ATOM 605 C C . GLN A 1 84 ? -2.515 -1.301 -1.696 1.00 95.62 84 GLN A C 1
ATOM 607 O O . GLN A 1 84 ? -3.701 -1.436 -1.397 1.00 95.62 84 GLN A O 1
ATOM 612 N N . GLU A 1 85 ? -1.721 -0.454 -1.033 1.00 95.19 85 GLU A N 1
ATOM 613 C CA . GLU A 1 85 ? -2.208 0.395 0.065 1.00 95.19 85 GLU A CA 1
ATOM 614 C C . GLU A 1 85 ? -3.353 1.313 -0.394 1.00 95.19 85 GLU A C 1
ATOM 616 O O . GLU A 1 85 ? -4.371 1.422 0.291 1.00 95.19 85 GLU A O 1
ATOM 621 N N . GLU A 1 86 ? -3.234 1.940 -1.568 1.00 93.62 86 GLU A N 1
ATOM 622 C CA . GLU A 1 86 ? -4.324 2.748 -2.125 1.00 93.62 86 GLU A CA 1
ATOM 623 C C . GLU A 1 86 ? -5.528 1.930 -2.556 1.00 93.62 86 GLU A C 1
ATOM 625 O O . GLU A 1 86 ? -6.656 2.384 -2.384 1.00 93.62 86 GLU A O 1
ATOM 630 N N . PHE A 1 87 ? -5.306 0.744 -3.119 1.00 95.31 87 PHE A N 1
ATOM 631 C CA . PHE A 1 87 ? -6.388 -0.148 -3.513 1.00 95.31 87 PHE A CA 1
ATOM 632 C C . PHE A 1 87 ? -7.277 -0.442 -2.302 1.00 95.31 87 PHE A C 1
ATOM 634 O O . PHE A 1 87 ? -8.490 -0.232 -2.349 1.00 95.31 87 PHE A O 1
ATOM 641 N N . PHE A 1 88 ? -6.662 -0.806 -1.173 1.00 94.75 88 PHE A N 1
ATOM 642 C CA . PHE A 1 88 ? -7.384 -1.033 0.073 1.00 94.75 88 PHE A CA 1
ATOM 643 C C . PHE A 1 88 ? -7.987 0.248 0.651 1.00 94.75 88 PHE A C 1
ATOM 645 O O . PHE A 1 88 ? -9.112 0.216 1.148 1.00 94.75 88 PHE A O 1
ATOM 652 N N . ALA A 1 89 ? -7.295 1.386 0.566 1.00 92.25 89 ALA A N 1
ATOM 653 C CA . ALA A 1 89 ? -7.849 2.667 0.996 1.00 92.25 89 ALA A CA 1
ATOM 654 C C . ALA A 1 89 ? -9.134 3.022 0.221 1.00 92.25 89 ALA A C 1
ATOM 656 O O . ALA A 1 89 ? -10.155 3.321 0.840 1.00 92.25 89 ALA A O 1
ATOM 657 N N . CYS A 1 90 ? -9.117 2.912 -1.110 1.00 93.00 90 CYS A N 1
ATOM 658 C CA . CYS A 1 90 ? -10.279 3.136 -1.971 1.00 93.00 90 CYS A CA 1
ATOM 659 C C . CYS A 1 90 ? -11.411 2.144 -1.673 1.00 93.00 90 CYS A C 1
ATOM 661 O O . CYS A 1 90 ? -12.562 2.557 -1.539 1.00 93.00 90 CYS A O 1
ATOM 663 N N . ALA A 1 91 ? -11.103 0.854 -1.506 1.00 91.88 91 ALA A N 1
ATOM 664 C CA . ALA A 1 91 ? -12.095 -0.163 -1.153 1.00 91.88 91 ALA A CA 1
ATOM 665 C C . ALA A 1 91 ? -12.779 0.137 0.192 1.00 91.88 91 ALA A C 1
ATOM 667 O O . ALA A 1 91 ? -13.997 0.000 0.334 1.00 91.88 91 ALA A O 1
ATOM 668 N N . LEU A 1 92 ? -12.014 0.611 1.180 1.00 91.00 92 LEU A N 1
ATOM 669 C CA . LEU A 1 92 ? -12.565 1.041 2.459 1.00 91.00 92 LEU A CA 1
ATOM 670 C C . LEU A 1 92 ? -13.412 2.311 2.331 1.00 91.00 92 LEU A C 1
ATOM 672 O O . LEU A 1 92 ? -14.411 2.419 3.029 1.00 91.00 92 LEU A O 1
ATOM 676 N N . GLU A 1 93 ? -13.072 3.267 1.472 1.00 89.62 93 GLU A N 1
ATOM 677 C CA . GLU A 1 93 ? -13.910 4.461 1.265 1.00 89.62 93 GLU A CA 1
ATOM 678 C C . GLU A 1 93 ? -15.218 4.149 0.535 1.00 89.62 93 GLU A C 1
ATOM 680 O O . GLU A 1 93 ? -16.245 4.754 0.836 1.00 89.62 93 GLU A O 1
ATOM 685 N N . LEU A 1 94 ? -15.208 3.160 -0.359 1.00 90.06 94 LEU A N 1
ATOM 686 C CA . LEU A 1 94 ? -16.400 2.668 -1.055 1.00 90.06 94 LEU A CA 1
ATOM 687 C C . LEU A 1 94 ? -17.332 1.830 -0.160 1.00 90.06 94 LEU A C 1
ATOM 689 O O . LEU A 1 94 ? -18.421 1.458 -0.589 1.00 90.06 94 LEU A O 1
ATOM 693 N N . GLY A 1 95 ? -16.935 1.544 1.085 1.00 86.94 95 GLY A N 1
ATOM 694 C CA . GLY A 1 95 ? -17.740 0.781 2.042 1.00 86.94 95 GLY A CA 1
ATOM 695 C C . GLY A 1 95 ? -17.586 -0.740 1.939 1.00 86.94 95 GLY A C 1
ATOM 696 O O . GLY A 1 95 ? -18.277 -1.472 2.648 1.00 86.94 95 GLY A O 1
ATOM 697 N N . CYS A 1 96 ? -16.650 -1.245 1.129 1.00 84.69 96 CYS A N 1
ATOM 698 C CA . CYS A 1 96 ? -16.397 -2.677 0.916 1.00 84.69 96 CYS A CA 1
ATOM 699 C C . CYS A 1 96 ? -15.606 -3.323 2.073 1.00 84.69 96 CYS A C 1
ATOM 701 O O . CYS A 1 96 ? -14.684 -4.110 1.862 1.00 84.69 96 CYS A O 1
ATOM 703 N N . HIS A 1 97 ? -15.922 -2.984 3.326 1.00 80.44 97 HIS A N 1
ATOM 704 C CA . HIS A 1 97 ? -15.103 -3.344 4.488 1.00 80.44 97 HIS A CA 1
ATOM 705 C C . HIS A 1 97 ? -14.995 -4.859 4.710 1.00 80.44 97 HIS A C 1
ATOM 707 O O . HIS A 1 97 ? -13.900 -5.357 4.951 1.00 80.44 97 HIS A O 1
ATOM 713 N N . GLY A 1 98 ? -16.109 -5.593 4.619 1.00 78.75 98 GLY A N 1
ATOM 714 C CA . GLY A 1 98 ? -16.152 -7.029 4.926 1.00 78.75 98 GLY A CA 1
ATOM 715 C C . GLY A 1 98 ? -15.269 -7.869 4.002 1.00 78.75 98 GLY A C 1
ATOM 716 O O . GLY A 1 98 ? -14.472 -8.675 4.475 1.00 78.75 98 GLY A O 1
ATOM 717 N N . GLU A 1 99 ? -15.362 -7.620 2.698 1.00 84.88 99 GLU A N 1
ATOM 718 C CA . GLU A 1 99 ? -14.570 -8.308 1.671 1.00 84.88 99 GLU A CA 1
ATOM 719 C C . GLU A 1 99 ? -13.093 -7.890 1.708 1.00 84.88 99 GLU A C 1
ATOM 721 O O . GLU A 1 99 ? -12.218 -8.675 1.358 1.00 84.88 99 GLU A O 1
ATOM 726 N N . THR A 1 100 ? -12.802 -6.681 2.206 1.00 90.31 100 THR A N 1
ATOM 727 C CA . THR A 1 100 ? -11.442 -6.131 2.271 1.00 90.31 100 THR A CA 1
ATOM 728 C C . THR A 1 100 ? -10.632 -6.646 3.467 1.00 90.31 100 THR A C 1
ATOM 730 O O . THR A 1 100 ? -9.411 -6.737 3.373 1.00 90.31 100 THR A O 1
ATOM 733 N N . ILE A 1 101 ? -11.262 -7.012 4.593 1.00 91.19 101 ILE A N 1
ATOM 734 C CA . ILE A 1 101 ? -10.537 -7.388 5.827 1.00 91.19 101 ILE A CA 1
ATOM 735 C C . ILE A 1 101 ? -9.598 -8.582 5.613 1.00 91.19 101 ILE A C 1
ATOM 737 O O . ILE A 1 101 ? -8.449 -8.532 6.045 1.00 91.19 101 ILE A O 1
ATOM 741 N N . ALA A 1 102 ? -10.072 -9.652 4.970 1.00 92.62 102 ALA A N 1
ATOM 742 C CA . ALA A 1 102 ? -9.272 -10.856 4.755 1.00 92.62 102 ALA A CA 1
ATOM 743 C C . ALA A 1 102 ? -8.021 -10.593 3.885 1.00 92.62 102 ALA A C 1
ATOM 745 O O . ALA A 1 102 ? -6.917 -10.819 4.386 1.00 92.62 102 ALA A O 1
ATOM 746 N N . PRO A 1 103 ? -8.126 -10.058 2.652 1.00 93.50 103 PRO A N 1
ATOM 747 C CA . PRO A 1 103 ? -6.948 -9.765 1.834 1.00 93.50 103 PRO A CA 1
ATOM 748 C C . PRO A 1 103 ? -6.032 -8.713 2.475 1.00 93.50 103 PRO A C 1
ATOM 750 O O . PRO A 1 103 ? -4.813 -8.864 2.440 1.00 93.50 103 PRO A O 1
ATOM 753 N N . LEU A 1 104 ? -6.589 -7.698 3.145 1.00 94.50 104 LEU A N 1
ATOM 754 C CA . LEU A 1 104 ? -5.791 -6.693 3.849 1.00 94.50 104 LEU A CA 1
ATOM 755 C C . LEU A 1 104 ? -5.031 -7.278 5.049 1.00 94.50 104 LEU A C 1
ATOM 757 O O . LEU A 1 104 ? -3.927 -6.834 5.346 1.00 94.50 104 LEU A O 1
ATOM 761 N N . SER A 1 105 ? -5.587 -8.285 5.730 1.00 93.69 105 SER A N 1
ATOM 762 C CA . SER A 1 105 ? -4.887 -8.975 6.821 1.00 93.69 105 SER A CA 1
ATOM 763 C C . SER A 1 105 ? -3.672 -9.764 6.331 1.00 93.69 105 SER A C 1
ATOM 765 O O . SER A 1 105 ? -2.640 -9.751 6.999 1.00 93.69 105 SER A O 1
ATOM 767 N N . VAL A 1 106 ? -3.763 -10.378 5.144 1.00 95.31 106 VAL A N 1
ATOM 768 C CA . VAL A 1 106 ? -2.632 -11.059 4.495 1.00 95.31 106 VAL A CA 1
ATOM 769 C C . VAL A 1 106 ? -1.565 -10.036 4.111 1.00 95.31 106 VAL A C 1
ATOM 771 O O . VAL A 1 106 ? -0.419 -10.163 4.528 1.00 95.31 106 VAL A O 1
ATOM 774 N N . PHE A 1 107 ? -1.963 -8.961 3.429 1.00 95.12 107 PHE A N 1
ATOM 775 C CA . PHE A 1 107 ? -1.057 -7.879 3.041 1.00 95.12 107 PHE A CA 1
ATOM 776 C C . PHE A 1 107 ? -0.339 -7.237 4.244 1.00 95.12 107 PHE A C 1
ATOM 778 O O . PHE A 1 107 ? 0.870 -7.014 4.224 1.00 95.12 107 PHE A O 1
ATOM 785 N N . ALA A 1 108 ? -1.060 -6.975 5.336 1.00 94.69 108 ALA A N 1
ATOM 786 C CA . ALA A 1 108 ? -0.476 -6.424 6.557 1.00 94.69 108 ALA A CA 1
ATOM 787 C C . ALA A 1 108 ? 0.489 -7.405 7.250 1.00 94.69 108 ALA A C 1
ATOM 789 O O . ALA A 1 108 ? 1.447 -6.967 7.886 1.00 94.69 108 ALA A O 1
ATOM 790 N N . ALA A 1 109 ? 0.262 -8.716 7.133 1.00 94.00 109 ALA A N 1
ATOM 791 C CA . ALA A 1 109 ? 1.176 -9.732 7.651 1.00 94.00 109 ALA A CA 1
ATOM 792 C C . ALA A 1 109 ? 2.454 -9.861 6.802 1.00 94.00 109 ALA A C 1
ATOM 794 O O . ALA A 1 109 ? 3.522 -10.114 7.354 1.00 94.00 109 ALA A O 1
ATOM 795 N N . GLU A 1 110 ? 2.365 -9.645 5.486 1.00 94.00 110 GLU A N 1
ATOM 796 C CA . GLU A 1 110 ? 3.519 -9.585 4.574 1.00 94.00 110 GLU A CA 1
ATOM 797 C C . GLU A 1 110 ? 4.347 -8.303 4.764 1.00 94.00 110 GLU A C 1
ATOM 799 O O . GLU A 1 110 ? 5.565 -8.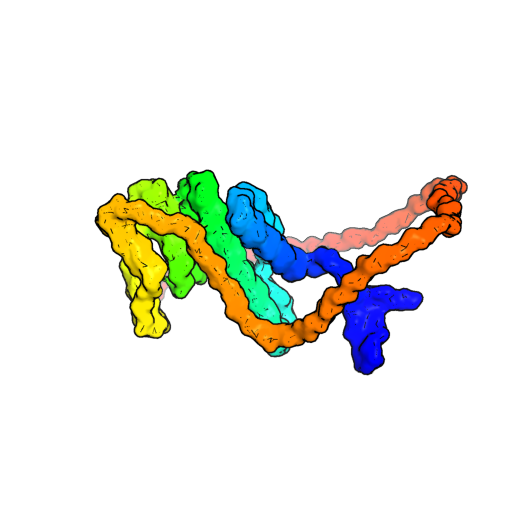299 4.564 1.00 94.00 110 GLU A O 1
ATOM 804 N N . HIS A 1 111 ? 3.706 -7.220 5.215 1.00 92.56 111 HIS A N 1
ATOM 805 C CA . HIS A 1 111 ? 4.337 -5.922 5.461 1.00 92.56 111 HIS A CA 1
ATOM 806 C C . HIS A 1 111 ? 4.171 -5.442 6.918 1.00 92.56 111 HIS A C 1
ATOM 808 O O . HIS A 1 111 ? 3.597 -4.376 7.170 1.00 92.56 111 HIS A O 1
ATOM 814 N N . PRO A 1 112 ? 4.730 -6.174 7.902 1.00 91.06 112 PRO A N 1
ATOM 815 C CA . PRO A 1 112 ? 4.517 -5.905 9.326 1.00 91.06 112 PRO A CA 1
ATOM 816 C C . PRO A 1 112 ? 5.056 -4.540 9.781 1.00 91.06 112 PRO A C 1
ATOM 818 O O . PRO A 1 112 ? 4.490 -3.918 10.676 1.00 91.06 112 PRO A O 1
ATOM 821 N N . LEU A 1 113 ? 6.129 -4.053 9.147 1.00 91.12 113 LEU A N 1
ATOM 822 C CA . LEU A 1 113 ? 6.776 -2.777 9.480 1.00 91.12 113 LEU A CA 1
ATOM 823 C C . LEU A 1 113 ? 6.153 -1.567 8.765 1.00 91.12 113 LEU A C 1
ATOM 825 O O . LEU A 1 113 ? 6.570 -0.434 8.999 1.00 91.12 113 LEU A O 1
ATOM 829 N N . ARG A 1 114 ? 5.163 -1.775 7.885 1.00 91.94 114 ARG A N 1
ATOM 830 C CA . ARG A 1 114 ? 4.472 -0.676 7.204 1.00 91.94 114 ARG A CA 1
ATOM 831 C C . ARG A 1 114 ? 3.299 -0.188 8.03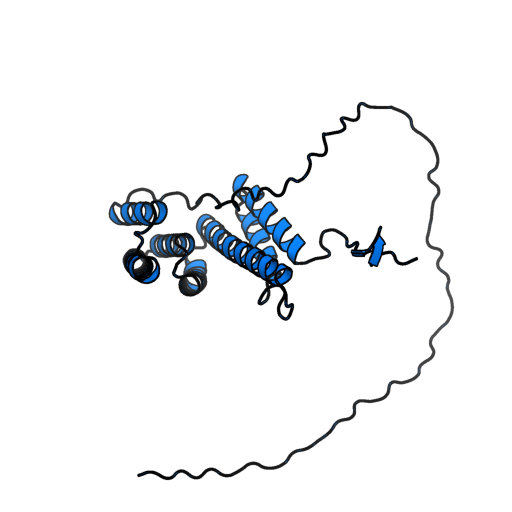1 1.00 91.94 114 ARG A C 1
ATOM 833 O O . ARG A 1 114 ? 2.218 -0.769 8.012 1.00 91.94 114 ARG A O 1
ATOM 840 N N . GLU A 1 115 ? 3.492 0.944 8.694 1.00 92.62 115 GLU A N 1
ATOM 841 C CA . GLU A 1 115 ? 2.456 1.561 9.525 1.00 92.62 115 GLU A CA 1
ATOM 842 C C . GLU A 1 115 ? 1.153 1.837 8.767 1.00 92.62 115 GLU A C 1
ATOM 844 O O . GLU A 1 115 ? 0.076 1.656 9.330 1.00 92.62 115 GLU A O 1
ATOM 849 N N . ARG A 1 116 ? 1.227 2.220 7.485 1.00 92.19 116 ARG A N 1
ATOM 850 C CA . ARG A 1 116 ? 0.042 2.490 6.657 1.00 92.19 116 ARG A CA 1
ATOM 851 C C . ARG A 1 116 ? -0.804 1.234 6.437 1.00 92.19 116 ARG A C 1
ATOM 853 O O . ARG A 1 116 ? -2.020 1.291 6.603 1.00 92.19 116 ARG A O 1
ATOM 860 N N . ALA A 1 117 ? -0.175 0.095 6.138 1.00 93.25 117 ALA A N 1
ATOM 861 C CA . ALA A 1 117 ? -0.865 -1.190 6.017 1.00 93.25 117 ALA A CA 1
ATOM 862 C C . ALA A 1 117 ? -1.574 -1.568 7.331 1.00 93.25 117 ALA A C 1
ATOM 864 O O . ALA A 1 117 ? -2.752 -1.934 7.325 1.00 93.25 117 ALA A O 1
ATOM 865 N N . GLN A 1 118 ? -0.890 -1.387 8.467 1.00 93.94 118 GLN A N 1
ATOM 866 C CA . GLN A 1 118 ? -1.462 -1.649 9.791 1.00 93.94 118 GLN A CA 1
ATOM 867 C C . GLN A 1 118 ? -2.615 -0.691 10.124 1.00 93.94 118 GLN A C 1
ATOM 869 O O . GLN A 1 118 ? -3.652 -1.121 10.630 1.00 93.94 118 GLN A O 1
ATOM 874 N N . ALA A 1 119 ? -2.490 0.595 9.788 1.00 92.62 119 ALA A N 1
ATOM 875 C CA . ALA A 1 119 ? -3.544 1.588 9.980 1.00 92.62 119 ALA A CA 1
ATOM 876 C C . ALA A 1 119 ? -4.802 1.257 9.158 1.00 92.62 119 ALA A C 1
ATOM 878 O O . ALA A 1 119 ? -5.918 1.321 9.682 1.00 92.62 119 ALA A O 1
ATOM 879 N N . LEU A 1 120 ? -4.636 0.852 7.894 1.00 93.06 120 LEU A N 1
ATOM 880 C CA . LEU A 1 120 ? -5.743 0.408 7.046 1.00 93.06 120 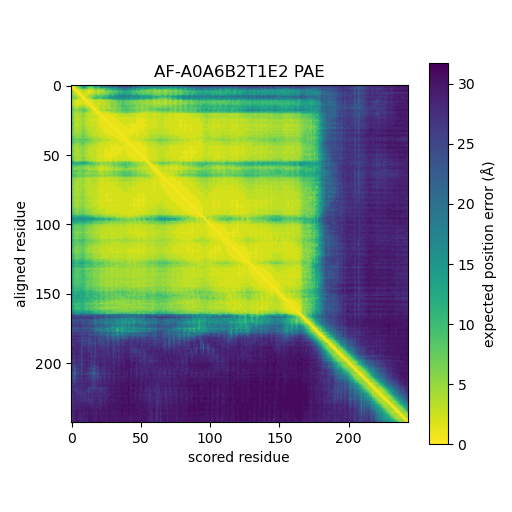LEU A CA 1
ATOM 881 C C . LEU A 1 120 ? -6.425 -0.834 7.634 1.00 93.06 120 LEU A C 1
ATOM 883 O O . LEU A 1 120 ? -7.655 -0.872 7.697 1.00 93.06 120 LEU A O 1
ATOM 887 N N . LEU A 1 121 ? -5.658 -1.819 8.119 1.00 93.44 121 LEU A N 1
ATOM 888 C CA . LEU A 1 121 ? -6.211 -3.019 8.756 1.00 93.44 121 LEU A CA 1
ATOM 889 C C . LEU A 1 121 ? -7.007 -2.671 10.022 1.00 93.44 121 LEU A C 1
ATOM 891 O O . LEU A 1 121 ? -8.142 -3.123 10.184 1.00 93.44 121 LEU A O 1
ATOM 895 N N . MET A 1 122 ? -6.450 -1.829 10.898 1.00 92.31 122 MET A N 1
ATOM 896 C CA . MET A 1 122 ? -7.139 -1.344 12.099 1.00 92.31 122 MET A CA 1
ATOM 897 C C . MET A 1 122 ? -8.465 -0.658 11.750 1.00 92.31 122 MET A C 1
ATOM 899 O O . MET A 1 122 ? -9.483 -0.886 12.411 1.00 92.31 122 MET A O 1
ATOM 903 N N . LEU A 1 123 ? -8.470 0.162 10.698 1.00 90.75 123 LEU A N 1
ATOM 904 C CA . LEU A 1 123 ? -9.659 0.869 10.239 1.00 90.75 123 LEU A CA 1
ATOM 905 C C . LEU A 1 123 ? -10.714 -0.085 9.665 1.00 90.75 123 LEU A C 1
ATOM 907 O O . LEU A 1 123 ? -11.896 0.043 9.991 1.00 90.75 123 LEU A O 1
ATOM 911 N N . ALA A 1 124 ? -10.290 -1.053 8.852 1.00 91.88 124 ALA A N 1
ATOM 912 C CA . ALA A 1 124 ? -11.154 -2.082 8.285 1.00 91.88 124 ALA A CA 1
ATOM 913 C C . ALA A 1 124 ? -11.827 -2.918 9.383 1.00 91.88 124 ALA A C 1
ATOM 915 O O . ALA A 1 124 ? -13.049 -3.067 9.388 1.00 91.88 124 ALA A O 1
ATOM 916 N N . LEU A 1 125 ? -11.045 -3.397 10.358 1.00 90.94 125 LEU A N 1
ATOM 917 C CA . LEU A 1 125 ? -11.539 -4.175 11.497 1.00 90.94 125 LEU A CA 1
ATOM 918 C C . LEU A 1 125 ? -12.540 -3.379 12.333 1.00 90.94 125 LEU A C 1
ATOM 920 O O . LEU A 1 125 ? -13.600 -3.893 12.686 1.00 90.94 125 LEU A O 1
ATOM 924 N N . HIS A 1 126 ? -12.242 -2.112 12.616 1.00 88.94 126 HIS A N 1
ATOM 925 C CA . HIS A 1 126 ? -13.150 -1.270 13.379 1.00 88.94 126 HIS A CA 1
ATOM 926 C C . HIS A 1 126 ? -14.479 -1.026 12.652 1.00 88.94 126 HIS A C 1
ATOM 928 O O . HIS A 1 126 ? -15.536 -1.190 13.263 1.00 88.94 126 HIS A O 1
ATOM 934 N N . ARG A 1 127 ? -14.448 -0.692 11.354 1.00 86.56 127 ARG A N 1
ATOM 935 C CA . ARG A 1 127 ? -15.671 -0.503 10.552 1.00 86.56 127 ARG A CA 1
ATOM 936 C C . ARG A 1 127 ? -16.454 -1.801 10.351 1.00 86.56 127 ARG A C 1
ATOM 938 O O . ARG A 1 127 ? -17.674 -1.761 10.262 1.00 86.56 127 ARG A O 1
ATOM 945 N N . GLY A 1 128 ? -15.773 -2.945 10.371 1.00 85.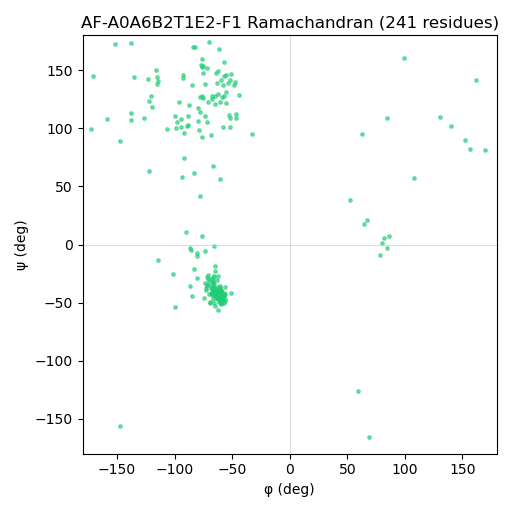88 128 GLY A N 1
ATOM 946 C CA . GLY A 1 128 ? -16.387 -4.273 10.426 1.00 85.88 128 GLY A CA 1
ATOM 947 C C . GLY A 1 128 ? -16.932 -4.677 11.804 1.00 85.88 128 GLY A C 1
ATOM 948 O O . GLY A 1 128 ? -17.288 -5.836 11.989 1.00 85.88 128 GLY A O 1
ATOM 949 N N . GLY A 1 129 ? -16.959 -3.774 12.794 1.00 86.19 129 GLY A N 1
ATOM 950 C CA . GLY A 1 129 ? -17.476 -4.041 14.144 1.00 86.19 129 GLY A CA 1
ATOM 951 C C . GLY A 1 129 ? -16.510 -4.790 15.072 1.00 86.19 129 GLY A C 1
ATOM 952 O O . GLY A 1 129 ? -16.827 -5.034 16.235 1.00 86.19 129 GLY A O 1
ATOM 953 N N . ARG A 1 130 ? -15.298 -5.113 14.611 1.00 89.62 130 ARG A N 1
ATOM 954 C CA . ARG A 1 130 ? -14.277 -5.880 15.345 1.00 89.62 130 ARG A CA 1
ATOM 955 C C . ARG A 1 130 ? -13.310 -4.956 16.089 1.00 89.62 130 ARG A C 1
ATOM 957 O O . ARG A 1 130 ? -12.099 -4.972 15.880 1.00 89.62 130 ARG A O 1
ATOM 964 N N . ARG A 1 131 ? -13.846 -4.112 16.978 1.00 89.25 131 ARG A N 1
ATOM 965 C CA . ARG A 1 131 ? -13.060 -3.090 17.702 1.00 89.25 131 ARG A CA 1
ATOM 966 C C . ARG A 1 131 ? -11.936 -3.679 18.562 1.00 89.25 131 ARG A C 1
ATOM 968 O O . ARG A 1 131 ? -10.859 -3.094 18.608 1.00 89.25 131 ARG A O 1
ATOM 975 N N . ALA A 1 132 ? -12.176 -4.809 19.229 1.00 90.06 132 ALA A N 1
ATOM 976 C CA . ALA A 1 132 ? -11.159 -5.474 20.048 1.00 90.06 132 ALA A CA 1
ATOM 977 C C . ALA A 1 132 ? -9.947 -5.899 19.202 1.00 90.06 132 ALA A C 1
ATOM 979 O O . ALA A 1 132 ? -8.809 -5.614 19.572 1.00 90.06 132 ALA A O 1
ATOM 980 N N . ASP A 1 133 ? -10.199 -6.471 18.024 1.00 92.00 133 ASP A N 1
ATOM 981 C CA . ASP A 1 133 ? -9.149 -6.903 17.099 1.00 92.00 133 ASP A CA 1
ATOM 982 C C . ASP A 1 133 ? -8.359 -5.714 16.540 1.00 92.00 133 ASP A C 1
ATOM 984 O O . ASP A 1 133 ? -7.137 -5.779 16.433 1.00 92.00 133 ASP A O 1
ATOM 988 N N . ALA A 1 134 ? -9.026 -4.588 16.259 1.00 91.12 134 ALA A N 1
ATOM 989 C CA . ALA A 1 134 ? -8.352 -3.359 15.838 1.00 91.12 134 ALA A CA 1
ATOM 990 C C . ALA A 1 134 ? -7.380 -2.823 16.911 1.00 91.12 134 ALA A C 1
ATOM 992 O O . ALA A 1 134 ? -6.284 -2.364 16.589 1.00 91.12 134 ALA A O 1
ATOM 993 N N . LEU A 1 135 ? -7.748 -2.894 18.196 1.00 92.38 135 LEU A N 1
ATOM 994 C CA . LEU A 1 135 ? -6.864 -2.487 19.297 1.00 92.38 135 LEU A CA 1
ATOM 995 C C . LEU A 1 135 ? -5.717 -3.488 19.513 1.00 92.38 135 LEU A C 1
ATOM 997 O O . LEU A 1 135 ? -4.589 -3.074 19.777 1.00 92.38 135 LEU A O 1
ATOM 1001 N N . ALA A 1 136 ? -5.977 -4.787 19.352 1.00 92.69 136 ALA A N 1
ATOM 1002 C CA . ALA A 1 136 ? -4.945 -5.821 19.421 1.00 92.69 136 ALA A CA 1
ATOM 1003 C C . ALA A 1 136 ? -3.910 -5.692 18.285 1.00 92.69 136 ALA A C 1
ATOM 1005 O O . ALA A 1 136 ? -2.711 -5.883 18.514 1.00 92.69 136 ALA A O 1
ATOM 1006 N N . ALA A 1 137 ? -4.352 -5.316 17.079 1.00 92.12 137 ALA A N 1
ATOM 1007 C CA . ALA A 1 137 ? -3.476 -5.053 15.938 1.00 92.12 137 ALA A CA 1
ATOM 1008 C C . ALA A 1 137 ? -2.515 -3.881 16.206 1.00 92.12 137 ALA A C 1
ATOM 1010 O O . ALA A 1 137 ? -1.320 -3.991 15.922 1.00 92.12 137 ALA A O 1
ATOM 1011 N N . TYR A 1 138 ? -2.995 -2.801 16.836 1.00 92.56 138 TYR A N 1
ATOM 1012 C CA . TYR A 1 138 ? -2.142 -1.683 17.259 1.00 92.56 138 TYR A CA 1
ATOM 1013 C C . TYR A 1 138 ? -1.050 -2.127 18.233 1.00 92.56 138 TYR A C 1
ATOM 1015 O O . TYR A 1 138 ? 0.123 -1.832 18.021 1.00 92.56 138 TYR A O 1
ATOM 1023 N N . GLU A 1 139 ? -1.413 -2.859 19.290 1.00 92.62 139 GLU A N 1
ATOM 1024 C CA . GLU A 1 139 ? -0.441 -3.275 20.308 1.00 92.62 139 GLU A CA 1
ATOM 1025 C C . GLU A 1 139 ? 0.592 -4.258 19.742 1.00 92.62 139 GLU A C 1
ATOM 1027 O O . GLU A 1 139 ? 1.764 -4.246 20.119 1.00 92.62 139 GLU A O 1
ATOM 1032 N N . THR A 1 140 ? 0.179 -5.103 18.799 1.00 93.06 140 THR A N 1
ATOM 1033 C CA . THR A 1 140 ? 1.093 -5.995 18.076 1.00 93.06 140 THR A CA 1
ATOM 1034 C C . THR A 1 140 ? 2.057 -5.199 17.200 1.00 93.06 140 THR A C 1
ATOM 1036 O O . THR A 1 140 ? 3.265 -5.402 17.294 1.00 93.06 140 THR A O 1
ATOM 1039 N N . THR A 1 141 ? 1.549 -4.228 16.439 1.00 92.75 141 THR A N 1
ATOM 1040 C CA . THR A 1 141 ? 2.365 -3.339 15.599 1.00 92.75 141 THR A CA 1
ATOM 1041 C C . THR A 1 141 ? 3.355 -2.526 16.429 1.00 92.75 141 THR A C 1
ATOM 1043 O O . THR A 1 141 ? 4.538 -2.485 16.107 1.00 92.75 141 THR A O 1
ATOM 1046 N N . ARG A 1 142 ? 2.905 -1.931 17.542 1.00 93.38 142 ARG A N 1
ATOM 1047 C CA . ARG A 1 142 ? 3.756 -1.159 18.459 1.00 93.38 142 ARG A CA 1
ATOM 1048 C C . ARG A 1 142 ? 4.934 -1.988 18.959 1.00 93.38 142 ARG A C 1
ATOM 1050 O O . ARG A 1 142 ? 6.064 -1.512 18.939 1.00 93.38 142 ARG A O 1
ATOM 1057 N N . ARG A 1 143 ? 4.673 -3.225 19.396 1.00 93.31 143 ARG A N 1
ATOM 1058 C CA . ARG A 1 143 ? 5.727 -4.138 19.856 1.00 93.31 143 ARG A CA 1
ATOM 1059 C C . ARG A 1 143 ? 6.698 -4.479 18.730 1.00 93.31 143 ARG A C 1
ATOM 1061 O O . ARG A 1 143 ? 7.896 -4.394 18.955 1.00 93.31 143 ARG A O 1
ATOM 1068 N N . MET A 1 144 ? 6.206 -4.788 17.529 1.00 93.19 144 MET A N 1
ATOM 1069 C CA . MET A 1 144 ? 7.082 -5.086 16.390 1.00 93.19 144 MET A CA 1
ATOM 1070 C C . MET A 1 144 ? 7.975 -3.902 16.007 1.00 93.19 144 MET A C 1
ATOM 1072 O O . MET A 1 144 ? 9.174 -4.090 15.846 1.00 93.19 144 MET A O 1
ATOM 1076 N N . LEU A 1 145 ? 7.435 -2.683 15.913 1.00 92.56 145 LEU A N 1
ATOM 1077 C CA . LEU A 1 145 ? 8.232 -1.490 15.594 1.00 92.56 145 LEU A CA 1
ATOM 1078 C C . LEU A 1 145 ? 9.295 -1.207 16.663 1.00 92.56 145 LEU A C 1
ATOM 1080 O O . LEU A 1 145 ? 10.446 -0.921 16.333 1.00 92.56 145 LEU A O 1
ATOM 1084 N N . ALA A 1 146 ? 8.936 -1.358 17.939 1.00 93.25 146 ALA A N 1
ATOM 1085 C CA . ALA A 1 146 ? 9.878 -1.189 19.036 1.00 93.25 146 ALA A CA 1
ATOM 1086 C C . ALA A 1 146 ? 10.977 -2.267 19.031 1.00 93.25 146 ALA A C 1
ATOM 1088 O O . ALA A 1 146 ? 12.134 -1.956 19.295 1.00 93.25 146 ALA A O 1
ATOM 1089 N N . THR A 1 147 ? 10.641 -3.523 18.722 1.00 93.69 147 THR A N 1
ATOM 1090 C CA . THR A 1 147 ? 11.606 -4.633 18.701 1.00 93.69 147 THR A CA 1
ATOM 1091 C C . THR A 1 147 ? 12.529 -4.590 17.483 1.00 93.69 147 THR A C 1
ATOM 1093 O O . THR A 1 147 ? 13.734 -4.748 17.647 1.00 93.69 147 THR A O 1
ATOM 1096 N N . GLU A 1 148 ? 11.992 -4.362 16.285 1.00 93.69 148 GLU A N 1
ATOM 1097 C CA . GLU A 1 148 ? 12.753 -4.465 15.030 1.00 93.69 148 GLU A CA 1
ATOM 1098 C C . GLU A 1 148 ? 13.475 -3.164 14.659 1.00 93.69 148 GLU A C 1
ATOM 1100 O O . GLU A 1 148 ? 14.574 -3.191 14.109 1.00 93.69 148 GLU A O 1
ATOM 1105 N N . LEU A 1 149 ? 12.863 -2.011 14.947 1.00 92.06 149 LEU A N 1
ATOM 1106 C CA . LEU A 1 149 ? 13.383 -0.701 14.541 1.00 92.06 149 LEU A CA 1
ATOM 1107 C C . LEU A 1 149 ? 13.796 0.176 15.730 1.00 92.06 149 LEU A C 1
ATOM 1109 O O . LEU A 1 149 ? 14.470 1.185 15.528 1.00 92.06 149 LEU A O 1
ATOM 1113 N N . GLY A 1 150 ? 13.406 -0.178 16.960 1.00 92.88 150 GLY A N 1
ATOM 1114 C CA . GLY A 1 150 ? 13.670 0.646 18.143 1.00 92.88 150 GLY A CA 1
ATOM 1115 C C . GLY A 1 150 ? 12.904 1.971 18.142 1.00 92.88 150 GLY A C 1
ATOM 1116 O O . GLY A 1 150 ? 13.331 2.919 18.799 1.00 92.88 150 GLY A O 1
ATOM 1117 N N . VAL A 1 151 ? 11.808 2.058 17.381 1.00 91.81 151 VAL A N 1
ATOM 1118 C CA . VAL A 1 151 ? 11.008 3.281 17.229 1.00 91.81 151 VAL A CA 1
ATOM 1119 C C . VAL A 1 151 ? 9.599 3.099 17.774 1.00 91.81 151 VAL A C 1
ATOM 1121 O O . VAL A 1 151 ? 9.025 2.011 17.732 1.00 91.81 151 VAL A O 1
ATOM 1124 N N . ASP A 1 152 ? 9.031 4.201 18.251 1.00 89.31 152 ASP A N 1
ATOM 1125 C CA . ASP A 1 152 ? 7.617 4.283 18.593 1.00 89.31 152 ASP A CA 1
ATOM 1126 C C . ASP A 1 152 ? 6.744 4.428 17.332 1.00 89.31 152 ASP A C 1
ATOM 1128 O O . ASP A 1 152 ? 7.209 4.962 16.319 1.00 89.31 152 ASP A O 1
ATOM 1132 N N . PRO A 1 153 ? 5.466 4.003 17.382 1.00 89.19 153 PRO A N 1
ATOM 1133 C CA . PRO A 1 153 ? 4.536 4.165 16.273 1.00 89.19 153 PRO A CA 1
ATOM 1134 C C . PRO A 1 153 ? 4.339 5.640 15.912 1.00 89.19 153 PRO A C 1
ATOM 1136 O O . PRO A 1 153 ? 4.224 6.520 16.772 1.00 89.19 153 PRO A O 1
ATOM 1139 N N . GLY A 1 154 ? 4.230 5.907 14.618 1.00 88.94 154 GLY A N 1
ATOM 1140 C CA . GLY A 1 154 ? 4.025 7.224 14.055 1.00 88.94 154 GLY A CA 1
ATOM 1141 C C . GLY A 1 154 ? 2.719 7.886 14.493 1.00 88.94 154 GLY A C 1
ATOM 1142 O O . GLY A 1 154 ? 1.800 7.300 15.083 1.00 88.94 154 GLY A O 1
ATOM 1143 N N . LYS A 1 155 ? 2.626 9.184 14.182 1.00 85.88 155 LYS A N 1
ATOM 1144 C CA . LYS A 1 155 ? 1.491 10.031 14.582 1.00 85.88 155 LYS A CA 1
ATOM 1145 C C . LYS A 1 155 ? 0.164 9.531 14.023 1.00 85.88 155 LYS A C 1
ATOM 1147 O O . LYS A 1 155 ? -0.852 9.649 14.703 1.00 85.88 155 LYS A O 1
ATOM 1152 N N . GLU A 1 156 ? 0.171 8.998 12.810 1.00 83.12 156 GLU A N 1
ATOM 1153 C CA . GLU A 1 156 ? -1.021 8.519 12.113 1.00 83.12 156 GLU A CA 1
ATOM 1154 C C . GLU A 1 156 ? -1.640 7.316 12.838 1.00 83.12 156 GLU A C 1
ATOM 1156 O O . GLU A 1 156 ? -2.795 7.379 13.266 1.00 83.12 156 GLU A O 1
ATOM 1161 N N . LEU A 1 157 ? -0.829 6.286 13.104 1.00 86.81 157 LEU A N 1
ATOM 1162 C CA . LEU A 1 157 ? -1.227 5.080 13.833 1.00 86.81 157 LEU A CA 1
ATOM 1163 C C . LEU A 1 157 ? -1.673 5.413 15.269 1.00 86.81 157 LEU A C 1
ATOM 1165 O O . LEU A 1 157 ? -2.717 4.954 15.736 1.00 86.81 157 LEU A O 1
ATOM 1169 N N . THR A 1 158 ? -0.925 6.285 15.953 1.00 88.56 158 THR A N 1
ATOM 1170 C CA . THR A 1 158 ? -1.248 6.736 17.318 1.00 88.56 158 THR A CA 1
ATOM 1171 C C . THR A 1 158 ? -2.557 7.536 17.371 1.00 88.56 158 THR A C 1
ATOM 1173 O O . THR A 1 158 ? -3.353 7.379 18.299 1.00 88.56 158 THR A O 1
ATOM 1176 N N . THR A 1 159 ? -2.811 8.399 16.382 1.00 87.19 159 THR A N 1
ATOM 1177 C CA . THR A 1 159 ? -4.053 9.187 16.300 1.00 87.19 159 THR A CA 1
ATOM 1178 C C . THR A 1 159 ? -5.251 8.283 16.033 1.00 87.19 159 THR A C 1
ATOM 1180 O O . THR A 1 159 ? -6.277 8.428 16.700 1.00 87.19 159 THR A O 1
ATOM 1183 N N . LEU A 1 160 ? -5.104 7.302 15.136 1.00 87.00 160 LEU A N 1
ATOM 1184 C CA . LEU A 1 160 ? -6.137 6.304 14.876 1.00 87.00 160 LEU A CA 1
ATOM 1185 C C . LEU A 1 160 ? -6.462 5.503 16.142 1.00 87.00 160 LEU A C 1
ATOM 1187 O O . LEU A 1 160 ? -7.629 5.377 16.498 1.00 87.00 160 LEU A O 1
ATOM 1191 N N . HIS A 1 161 ? -5.451 5.033 16.875 1.00 88.19 161 HIS A N 1
ATOM 1192 C CA . HIS A 1 161 ? -5.654 4.323 18.139 1.00 88.19 161 HIS A CA 1
ATOM 1193 C C . HIS A 1 161 ? -6.426 5.157 19.171 1.00 88.19 161 HIS A C 1
ATOM 1195 O O . HIS A 1 161 ? -7.376 4.668 19.782 1.00 88.19 161 HIS A O 1
ATOM 1201 N N . ARG A 1 162 ? -6.086 6.442 19.331 1.00 87.62 162 ARG A N 1
ATOM 1202 C CA . ARG A 1 162 ? -6.820 7.343 20.236 1.00 87.62 162 ARG A CA 1
ATOM 1203 C C . ARG A 1 162 ? -8.271 7.546 19.804 1.00 87.62 162 ARG A C 1
ATOM 1205 O O . ARG A 1 162 ? -9.156 7.486 20.655 1.00 87.62 162 ARG A O 1
ATOM 1212 N N . ALA A 1 163 ? -8.528 7.731 18.508 1.00 85.00 163 ALA A N 1
ATOM 1213 C CA . ALA A 1 163 ? -9.891 7.832 17.981 1.00 85.00 163 ALA A CA 1
ATOM 1214 C C . ALA A 1 163 ? -10.692 6.545 18.257 1.00 85.00 163 ALA A C 1
ATOM 1216 O O . ALA A 1 163 ? -11.827 6.599 18.737 1.00 85.00 163 ALA A O 1
ATOM 1217 N N . LEU A 1 164 ? -10.055 5.384 18.064 1.00 83.88 164 LEU A N 1
ATOM 1218 C CA . LEU A 1 164 ? -10.622 4.071 18.370 1.00 83.88 164 LEU A CA 1
ATOM 1219 C C . LEU A 1 164 ? -10.875 3.841 19.860 1.00 83.88 164 LEU A C 1
ATOM 1221 O O . LEU A 1 164 ? -11.699 2.993 20.184 1.00 83.88 164 LEU A O 1
ATOM 1225 N N . LEU A 1 165 ? -10.211 4.547 20.777 1.00 85.19 165 LEU A N 1
ATOM 1226 C CA . LEU A 1 165 ? -10.504 4.504 22.216 1.00 85.19 165 LEU A CA 1
ATOM 1227 C C . LEU A 1 165 ? -11.635 5.471 22.593 1.00 85.19 165 LEU A C 1
ATOM 1229 O O . LEU A 1 165 ? -12.550 5.087 23.320 1.00 85.19 165 LEU A O 1
ATOM 1233 N N . GLY A 1 166 ? -11.601 6.696 22.065 1.00 75.44 166 GLY A N 1
ATOM 1234 C CA . GLY A 1 166 ? -12.515 7.779 22.434 1.00 75.44 166 GLY A CA 1
ATOM 1235 C C . GLY A 1 166 ? -13.895 7.747 21.771 1.00 75.44 166 GLY A C 1
ATOM 1236 O O . GLY A 1 166 ? -14.748 8.544 22.150 1.00 75.44 166 GLY A O 1
ATOM 1237 N N . GLY A 1 167 ? -14.129 6.881 20.775 1.00 61.31 167 GLY A N 1
ATOM 1238 C CA . GLY A 1 167 ? -15.394 6.860 20.018 1.00 61.31 167 GLY A CA 1
ATOM 1239 C C . GLY A 1 167 ? -15.641 8.136 19.198 1.00 61.31 167 GLY A C 1
ATOM 1240 O O . GLY A 1 167 ? -16.772 8.431 18.826 1.00 61.31 167 GLY A O 1
ATOM 1241 N N . THR A 1 168 ? -14.585 8.915 18.959 1.00 58.56 168 THR A N 1
ATOM 1242 C CA . THR A 1 168 ? -14.577 10.160 18.178 1.00 58.56 168 THR A CA 1
ATOM 1243 C C . THR A 1 168 ? -14.643 9.824 16.677 1.00 58.56 168 THR A C 1
ATOM 1245 O O . THR A 1 168 ? -14.301 8.697 16.303 1.00 58.56 168 THR A O 1
ATOM 1248 N N . PRO A 1 169 ? -15.057 10.754 15.788 1.00 60.94 169 PRO A N 1
ATOM 1249 C CA . PRO A 1 169 ? -15.078 10.493 14.355 1.00 60.94 169 PRO A CA 1
ATOM 1250 C C . PRO A 1 169 ? -13.682 10.094 13.881 1.00 60.94 169 PRO A C 1
ATOM 1252 O O . PRO A 1 169 ? -12.695 10.772 14.173 1.00 60.94 169 PRO A O 1
ATOM 1255 N N . LEU A 1 170 ? -13.607 8.967 13.179 1.00 64.19 170 LEU A N 1
ATOM 1256 C CA . LEU A 1 170 ? -12.357 8.469 12.618 1.00 64.19 170 LEU A CA 1
ATOM 1257 C C . LEU A 1 170 ? -11.834 9.463 11.577 1.00 64.19 170 LEU A C 1
ATOM 1259 O O . LEU A 1 170 ? -12.642 10.081 10.874 1.00 64.19 170 LEU A O 1
ATOM 1263 N N . PRO A 1 171 ? -10.506 9.590 11.422 1.00 60.41 171 PRO A N 1
ATOM 1264 C CA . PRO A 1 171 ? -9.962 10.326 10.295 1.00 60.41 171 PRO A CA 1
ATOM 1265 C C . PRO A 1 171 ? -10.482 9.717 8.978 1.00 60.41 171 PRO A C 1
ATOM 1267 O O . PRO A 1 171 ? -10.677 8.495 8.897 1.00 60.41 171 PRO A O 1
ATOM 1270 N N . PRO A 1 172 ? -10.736 10.540 7.945 1.00 59.75 172 PRO A N 1
ATOM 1271 C CA . PRO A 1 172 ? -11.039 10.019 6.621 1.00 59.75 172 PRO A CA 1
ATOM 1272 C C . PRO A 1 172 ? -9.904 9.093 6.164 1.00 59.75 172 PRO A C 1
ATOM 1274 O O . PRO A 1 172 ? -8.735 9.328 6.464 1.00 59.75 172 PRO A O 1
ATOM 1277 N N . THR A 1 173 ? -10.246 8.039 5.419 1.00 59.94 173 THR A N 1
ATOM 1278 C CA . THR A 1 173 ? -9.275 7.083 4.843 1.00 59.94 173 THR A CA 1
ATOM 1279 C C . THR A 1 173 ? -8.374 7.726 3.778 1.00 59.94 173 THR A C 1
ATOM 1281 O O . THR A 1 173 ? -7.434 7.091 3.296 1.00 59.94 173 THR A O 1
ATOM 1284 N N . ALA A 1 174 ? -8.597 9.017 3.494 1.00 53.75 174 ALA A N 1
ATOM 1285 C CA . ALA A 1 174 ? -7.717 9.964 2.821 1.00 53.75 174 ALA A CA 1
ATOM 1286 C C . ALA A 1 174 ? -6.398 10.164 3.586 1.00 53.75 174 ALA A C 1
ATOM 1288 O O . ALA A 1 174 ? -6.019 11.271 3.961 1.00 53.75 174 ALA A O 1
ATOM 1289 N N . LEU A 1 175 ? -5.684 9.069 3.820 1.00 55.75 175 LEU A N 1
ATOM 1290 C CA . LEU A 1 175 ? -4.294 9.091 4.195 1.00 55.75 175 LEU A CA 1
ATOM 1291 C C . LEU A 1 175 ? -3.549 9.679 2.991 1.00 55.75 175 LEU A C 1
ATOM 1293 O O . LEU A 1 175 ? -3.668 9.130 1.885 1.00 55.75 175 LEU A O 1
ATOM 1297 N N . PRO A 1 176 ? -2.826 10.799 3.154 1.00 52.12 176 PRO A N 1
ATOM 1298 C CA . PRO A 1 176 ? -2.113 11.414 2.049 1.00 52.12 176 PRO A CA 1
ATOM 1299 C C . PRO A 1 176 ? -1.180 10.377 1.431 1.00 52.12 176 PRO A C 1
ATOM 1301 O O . PRO A 1 176 ? -0.479 9.667 2.154 1.00 52.12 176 PRO A O 1
ATOM 1304 N N . TRP A 1 177 ? -1.219 10.238 0.106 1.00 42.88 177 TRP A N 1
ATOM 1305 C CA . TRP A 1 177 ? -0.277 9.388 -0.614 1.00 42.88 177 TRP A CA 1
ATOM 1306 C C . TRP A 1 177 ? 1.144 9.852 -0.236 1.00 42.88 177 TRP A C 1
ATOM 1308 O O . TRP A 1 177 ? 1.452 11.033 -0.452 1.00 42.88 177 TRP A O 1
ATOM 1318 N N . PRO A 1 178 ? 2.021 8.994 0.324 1.00 53.16 178 PRO A N 1
ATOM 1319 C CA . PRO A 1 178 ? 3.421 9.344 0.484 1.00 53.16 178 PRO A CA 1
ATOM 1320 C C . PRO A 1 178 ? 4.009 9.402 -0.923 1.00 53.16 178 PRO A C 1
ATOM 1322 O O . PRO A 1 178 ? 4.346 8.388 -1.533 1.00 53.16 178 PRO A O 1
ATOM 1325 N N . GLY A 1 179 ? 4.037 10.601 -1.511 1.00 43.34 179 GLY A N 1
ATOM 1326 C CA . GLY A 1 179 ? 4.690 10.799 -2.799 1.00 43.34 179 GLY A CA 1
ATOM 1327 C C . GLY A 1 179 ? 6.103 10.237 -2.689 1.00 43.34 179 GLY A C 1
ATOM 1328 O O . GLY A 1 179 ? 6.712 10.416 -1.630 1.00 43.34 179 GLY A O 1
ATOM 1329 N N . PRO A 1 180 ? 6.656 9.577 -3.723 1.00 41.81 180 PRO A N 1
ATOM 1330 C CA . PRO A 1 180 ? 8.100 9.444 -3.766 1.00 41.81 180 PRO A CA 1
ATOM 1331 C C . PRO A 1 180 ? 8.635 10.870 -3.613 1.00 41.81 180 PRO A C 1
ATOM 1333 O O . PRO A 1 180 ? 8.357 11.726 -4.460 1.00 41.81 180 PRO A O 1
ATOM 1336 N N . GLY A 1 181 ? 9.284 11.160 -2.477 1.00 38.53 181 GLY A N 1
ATOM 1337 C CA . GLY A 1 181 ? 9.884 12.468 -2.230 1.00 38.53 181 GLY A CA 1
ATOM 1338 C C . GLY A 1 181 ? 10.684 12.845 -3.473 1.00 38.53 181 GLY A C 1
ATOM 1339 O O . GLY A 1 181 ? 11.251 11.931 -4.083 1.00 38.53 181 GLY A O 1
ATOM 1340 N N . PRO A 1 182 ? 10.658 14.120 -3.909 1.00 34.75 182 PRO A N 1
ATOM 1341 C CA . PRO A 1 182 ? 11.130 14.520 -5.226 1.00 34.75 182 PRO A CA 1
ATOM 1342 C C . PRO A 1 182 ? 12.531 13.966 -5.426 1.00 34.75 182 PRO A C 1
ATOM 1344 O O . PRO A 1 182 ? 13.513 14.480 -4.893 1.00 34.75 182 PRO A O 1
ATOM 1347 N N . SER A 1 183 ? 12.617 12.866 -6.165 1.00 40.56 183 SER A N 1
ATOM 1348 C CA . SER A 1 183 ? 13.896 12.339 -6.562 1.00 40.56 183 SER A CA 1
ATOM 1349 C C . SER A 1 183 ? 14.362 13.339 -7.593 1.00 40.56 183 SER A C 1
ATOM 1351 O O . SER A 1 183 ? 13.785 13.446 -8.673 1.00 40.56 183 SER A O 1
ATOM 1353 N N . ALA A 1 184 ? 15.326 14.161 -7.191 1.00 36.19 184 ALA A N 1
ATOM 1354 C CA . ALA A 1 184 ? 15.943 15.183 -8.010 1.00 36.19 184 ALA A CA 1
ATOM 1355 C C . ALA A 1 184 ? 16.737 14.522 -9.147 1.00 36.19 184 ALA A C 1
ATOM 1357 O O . ALA A 1 184 ? 17.959 14.569 -9.200 1.00 36.19 184 ALA A O 1
ATOM 1358 N N . HIS A 1 185 ? 16.042 13.879 -10.076 1.00 39.88 185 HIS A N 1
ATOM 1359 C CA . HIS A 1 185 ? 16.497 13.763 -11.443 1.00 39.88 185 HIS A CA 1
ATOM 1360 C C . HIS A 1 185 ? 15.887 14.952 -12.169 1.00 39.88 185 HIS A C 1
ATOM 1362 O O . HIS A 1 185 ? 14.727 14.940 -12.579 1.00 39.88 185 HIS A O 1
ATOM 1368 N N . THR A 1 186 ? 16.701 16.003 -12.262 1.00 39.59 186 THR A N 1
ATOM 1369 C CA . THR A 1 186 ? 16.606 17.094 -13.227 1.00 39.59 186 THR A CA 1
ATOM 1370 C C . THR A 1 186 ? 16.052 16.574 -14.548 1.00 39.59 186 THR A C 1
ATOM 1372 O O . THR A 1 186 ? 16.790 16.092 -15.405 1.00 39.59 186 THR A O 1
ATOM 1375 N N . THR A 1 187 ? 14.741 16.694 -14.733 1.00 35.31 187 THR A N 1
ATOM 1376 C CA . THR A 1 187 ? 14.175 16.709 -16.072 1.00 35.31 187 THR A CA 1
ATOM 1377 C C . THR A 1 187 ? 14.184 18.165 -16.466 1.00 35.31 187 THR A C 1
ATOM 1379 O O . THR A 1 187 ? 13.418 18.987 -15.967 1.00 35.31 187 THR A O 1
ATOM 1382 N N . ARG A 1 188 ? 15.182 18.486 -17.285 1.00 33.06 188 ARG A N 1
ATOM 1383 C CA . ARG A 1 188 ? 15.373 19.776 -17.927 1.00 33.06 188 ARG A CA 1
ATOM 1384 C C . ARG A 1 188 ? 14.028 20.206 -18.518 1.00 33.06 188 ARG A C 1
ATOM 1386 O O . ARG A 1 188 ? 13.536 19.592 -19.458 1.00 33.06 188 ARG A O 1
ATOM 1393 N N . SER A 1 189 ? 13.442 21.222 -17.895 1.00 32.91 189 SER A N 1
ATOM 1394 C CA . SER A 1 189 ? 12.229 21.908 -18.319 1.00 32.91 189 SER A CA 1
ATOM 1395 C C . SER A 1 189 ? 12.310 22.242 -19.810 1.00 32.91 189 SER A C 1
ATOM 1397 O O . SER A 1 189 ? 13.128 23.064 -20.228 1.00 32.91 189 SER A O 1
ATOM 1399 N N . CYS A 1 190 ? 11.479 21.597 -20.628 1.00 29.31 190 CYS A N 1
ATOM 1400 C CA . CYS A 1 190 ? 11.112 22.136 -21.926 1.00 29.31 190 CYS A CA 1
ATOM 1401 C C . CYS A 1 190 ? 10.051 23.208 -21.677 1.00 29.31 190 CYS A C 1
ATOM 1403 O O . CYS A 1 190 ? 8.869 22.936 -21.476 1.00 29.31 190 CYS A O 1
ATOM 1405 N N . ILE A 1 191 ? 10.535 24.447 -21.663 1.00 37.69 191 ILE A N 1
ATOM 1406 C CA . ILE A 1 191 ? 9.743 25.668 -21.726 1.00 37.69 191 ILE A CA 1
ATOM 1407 C C . ILE A 1 191 ? 8.667 25.514 -22.804 1.00 37.69 191 ILE A C 1
ATOM 1409 O O . ILE A 1 191 ? 8.941 25.159 -23.951 1.00 37.69 191 ILE A O 1
ATOM 1413 N N . ALA A 1 192 ? 7.437 25.812 -22.395 1.00 34.66 192 ALA A N 1
ATOM 1414 C CA . ALA A 1 192 ? 6.263 25.914 -23.234 1.00 34.66 192 ALA A CA 1
ATOM 1415 C C . ALA A 1 192 ? 6.513 26.847 -24.432 1.00 34.66 192 ALA A C 1
ATOM 1417 O O . ALA A 1 192 ? 6.555 28.071 -24.294 1.00 34.66 192 ALA A O 1
ATOM 1418 N N . ALA A 1 193 ? 6.612 26.272 -25.630 1.00 33.50 193 ALA A N 1
ATOM 1419 C CA . ALA A 1 193 ? 6.449 27.022 -26.865 1.00 33.50 193 ALA A CA 1
ATOM 1420 C C . ALA A 1 193 ? 4.952 27.290 -27.081 1.00 33.50 193 ALA A C 1
ATOM 1422 O O . ALA A 1 193 ? 4.205 26.492 -27.647 1.00 33.50 193 ALA A O 1
ATOM 1423 N N . ARG A 1 194 ? 4.521 28.449 -26.587 1.00 30.64 194 ARG A N 1
ATOM 1424 C CA . ARG A 1 194 ? 3.249 29.107 -26.883 1.00 30.64 194 ARG A CA 1
ATOM 1425 C C . ARG A 1 194 ? 3.154 29.354 -28.403 1.00 30.64 194 ARG A C 1
ATOM 1427 O O . ARG A 1 194 ? 3.756 30.298 -28.903 1.00 30.64 194 ARG A O 1
ATOM 1434 N N . ARG A 1 195 ? 2.408 28.525 -29.148 1.00 33.47 195 ARG A N 1
ATOM 1435 C CA . ARG A 1 195 ? 2.028 28.810 -30.549 1.00 33.47 195 ARG A CA 1
ATOM 1436 C C . ARG A 1 195 ? 0.848 29.780 -30.564 1.00 33.47 195 ARG A C 1
ATOM 1438 O O . ARG A 1 195 ? -0.275 29.396 -30.255 1.00 33.47 195 ARG A O 1
ATOM 1445 N N . GLN A 1 196 ? 1.116 31.031 -30.930 1.00 35.97 196 GLN A N 1
ATOM 1446 C CA . GLN A 1 196 ? 0.093 31.933 -31.455 1.00 35.97 196 GLN A CA 1
ATOM 1447 C C . GLN A 1 196 ? -0.232 31.539 -32.902 1.00 35.97 196 GLN A C 1
ATOM 1449 O O . GLN A 1 196 ? 0.609 30.981 -33.611 1.00 35.97 196 GLN A O 1
ATOM 1454 N N . GLY A 1 197 ? -1.491 31.751 -33.280 1.00 34.62 197 GLY A N 1
ATOM 1455 C CA . GLY A 1 197 ? -2.104 31.238 -34.495 1.00 34.62 197 GLY A CA 1
ATOM 1456 C C . GLY A 1 197 ? -1.481 31.732 -35.797 1.00 34.62 197 GLY A C 1
ATOM 1457 O O . GLY A 1 197 ? -1.020 32.861 -35.917 1.00 34.62 197 GLY A O 1
ATOM 1458 N N . MET A 1 198 ? -1.562 30.867 -36.800 1.00 31.39 198 MET A N 1
ATOM 1459 C CA . MET A 1 198 ? -1.443 31.238 -38.201 1.00 31.39 198 MET A CA 1
ATOM 1460 C C . MET A 1 198 ? -2.503 30.453 -38.964 1.00 31.39 198 MET A C 1
ATOM 1462 O O . MET A 1 198 ? -2.442 29.232 -39.098 1.00 31.39 198 MET A O 1
ATOM 1466 N N . SER A 1 199 ? -3.525 31.190 -39.381 1.00 37.53 199 SER A N 1
ATOM 1467 C CA . SER A 1 199 ? -4.527 30.802 -40.360 1.00 37.53 199 SER A CA 1
ATOM 1468 C C . SER A 1 199 ? -3.864 30.538 -41.711 1.00 37.53 199 SER A C 1
ATOM 1470 O O . SER A 1 199 ? -3.134 31.392 -42.212 1.00 37.53 199 SER A O 1
ATOM 1472 N N . GLY A 1 200 ? -4.160 29.387 -42.313 1.00 30.50 200 GLY A N 1
ATOM 1473 C CA . GLY A 1 200 ? -3.750 29.067 -43.677 1.00 30.50 200 GLY A CA 1
ATOM 1474 C C . GLY A 1 200 ? -4.002 27.604 -44.036 1.00 30.50 200 GLY A C 1
ATOM 1475 O O . GLY A 1 200 ? -3.096 26.782 -43.975 1.00 30.50 200 GLY A O 1
ATOM 1476 N N . ARG A 1 201 ? -5.244 27.273 -44.402 1.00 35.84 201 ARG A N 1
ATOM 1477 C CA . ARG A 1 201 ? -5.553 26.170 -45.340 1.00 35.84 201 ARG A CA 1
ATOM 1478 C C . ARG A 1 201 ? -5.374 26.718 -46.774 1.00 35.84 201 ARG A C 1
ATOM 1480 O O . ARG A 1 201 ? -5.378 27.943 -46.904 1.00 35.84 201 ARG A O 1
ATOM 1487 N N . PRO A 1 202 ? -5.389 25.902 -47.849 1.00 50.28 202 PRO A N 1
ATOM 1488 C CA . PRO A 1 202 ? -5.447 24.431 -47.920 1.00 50.28 202 PRO A CA 1
ATOM 1489 C C . PRO A 1 202 ? -4.497 23.810 -48.977 1.00 50.28 202 PRO A C 1
ATOM 1491 O O . PRO A 1 202 ? -3.935 24.529 -49.791 1.00 50.28 202 PRO A O 1
ATOM 1494 N N . ALA A 1 203 ? -4.383 22.474 -49.009 1.00 31.56 203 ALA A N 1
ATOM 1495 C CA . ALA A 1 203 ? -4.479 21.624 -50.218 1.00 31.56 203 ALA A CA 1
ATOM 1496 C C . ALA A 1 203 ? -3.857 20.235 -49.977 1.00 31.56 203 ALA A C 1
ATOM 1498 O O . ALA A 1 203 ? -2.810 20.129 -49.348 1.00 31.56 203 ALA A O 1
ATOM 1499 N N . GLY A 1 204 ? -4.485 19.192 -50.530 1.00 33.94 204 GLY A N 1
ATOM 1500 C CA . GLY A 1 204 ? -3.857 17.880 -50.722 1.00 33.94 204 GLY A CA 1
ATOM 1501 C C . GLY A 1 204 ? -4.350 16.763 -49.805 1.00 33.94 204 GLY A C 1
ATOM 1502 O O . GLY A 1 204 ? -3.551 16.143 -49.115 1.00 33.94 204 GLY A O 1
ATOM 1503 N N . VAL A 1 205 ? -5.656 16.482 -49.815 1.00 39.25 205 VAL A N 1
ATOM 1504 C CA . VAL A 1 205 ? -6.141 15.129 -49.509 1.00 39.25 205 VAL A CA 1
ATOM 1505 C C . VAL A 1 205 ? -5.910 14.310 -50.773 1.00 39.25 205 VAL A C 1
ATOM 1507 O O . VAL A 1 205 ? -6.499 14.612 -51.809 1.00 39.25 205 VAL A O 1
ATOM 1510 N N . GLN A 1 206 ? -5.026 13.322 -50.698 1.00 41.28 206 GLN A N 1
ATOM 1511 C CA . GLN A 1 206 ? -4.979 12.236 -51.665 1.00 41.28 206 GLN A CA 1
ATOM 1512 C C . GLN A 1 206 ? -5.221 10.937 -50.918 1.00 41.28 206 GLN A C 1
ATOM 1514 O O . GLN A 1 206 ? -4.500 10.586 -49.982 1.00 41.28 206 GLN A O 1
ATOM 1519 N N . ASP A 1 207 ? -6.315 10.312 -51.337 1.00 35.03 207 ASP A N 1
ATOM 1520 C CA . ASP A 1 207 ? -6.772 8.987 -50.979 1.00 35.03 207 ASP A CA 1
ATOM 1521 C C . ASP A 1 207 ? -5.649 7.962 -51.093 1.00 35.03 207 ASP A C 1
ATOM 1523 O O . ASP A 1 207 ? -4.918 7.906 -52.082 1.00 35.03 207 ASP A O 1
ATOM 1527 N N . TRP A 1 208 ? -5.589 7.084 -50.102 1.00 35.06 208 TRP A N 1
ATOM 1528 C CA . TRP A 1 208 ? -5.023 5.758 -50.277 1.00 35.06 208 TRP A CA 1
ATOM 1529 C C . TRP A 1 208 ? -6.083 4.767 -49.784 1.00 35.06 208 TRP A C 1
ATOM 1531 O O . TRP A 1 208 ? -6.411 4.700 -48.598 1.00 35.06 208 TRP A O 1
ATOM 1541 N N . ALA A 1 209 ? -6.680 4.062 -50.743 1.00 37.16 209 ALA A N 1
ATOM 1542 C CA . ALA A 1 209 ? -7.511 2.888 -50.529 1.00 37.16 209 ALA A CA 1
ATOM 1543 C C . ALA A 1 209 ? -6.623 1.633 -50.628 1.00 37.16 209 ALA A C 1
ATOM 1545 O O . ALA A 1 209 ? -5.694 1.625 -51.439 1.00 37.16 209 ALA A O 1
ATOM 1546 N N . PRO A 1 210 ? -6.886 0.559 -49.863 1.00 40.19 210 PRO A N 1
ATOM 1547 C CA . PRO A 1 210 ? -6.232 -0.720 -50.098 1.00 40.19 210 PRO A CA 1
ATOM 1548 C C . PRO A 1 210 ? -6.915 -1.444 -51.268 1.00 40.19 210 PRO A C 1
ATOM 1550 O O . PRO A 1 210 ? -8.092 -1.797 -51.195 1.00 40.19 210 PRO A O 1
ATOM 1553 N N . GLU A 1 211 ? -6.169 -1.675 -52.349 1.00 34.50 211 GLU A N 1
ATOM 1554 C CA . GLU A 1 211 ? -6.590 -2.563 -53.433 1.00 34.50 211 GLU A CA 1
ATOM 1555 C C . GLU A 1 211 ? -6.645 -4.016 -52.946 1.00 34.50 211 GLU A C 1
ATOM 1557 O O . GLU A 1 211 ? -5.674 -4.582 -52.438 1.00 34.50 211 GLU A O 1
ATOM 1562 N N . ALA A 1 212 ? -7.816 -4.621 -53.134 1.00 36.03 212 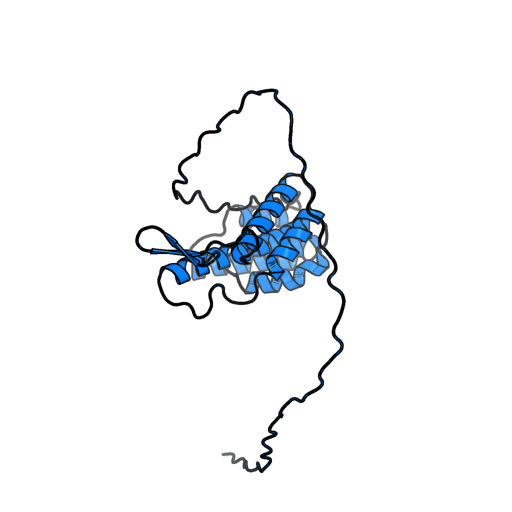ALA A N 1
ATOM 1563 C CA . ALA A 1 212 ? -8.033 -6.050 -53.042 1.00 36.03 212 ALA A CA 1
ATOM 1564 C C . ALA A 1 212 ? -7.424 -6.737 -54.276 1.00 36.03 212 ALA A C 1
ATOM 1566 O O . ALA A 1 212 ? -7.938 -6.614 -55.385 1.00 36.03 212 ALA A O 1
ATOM 1567 N N . GLY A 1 213 ? -6.340 -7.485 -54.070 1.00 33.72 213 GLY A N 1
ATOM 1568 C CA . GLY A 1 213 ? -5.806 -8.446 -55.032 1.00 33.72 213 GLY A CA 1
ATOM 1569 C C . GLY A 1 213 ? -6.340 -9.843 -54.736 1.00 33.72 213 GLY A C 1
ATOM 1570 O O . GLY A 1 213 ? -5.875 -10.520 -53.824 1.00 33.72 213 GLY A O 1
ATOM 1571 N N . SER A 1 214 ? -7.341 -10.257 -55.504 1.00 35.41 214 SER A N 1
ATOM 1572 C CA . SER A 1 214 ? -7.903 -11.605 -55.549 1.00 35.41 214 SER A CA 1
ATOM 1573 C C . SER A 1 214 ? -6.984 -12.599 -56.269 1.00 35.41 214 SER A C 1
ATOM 1575 O O . SER A 1 214 ? -6.542 -12.313 -57.380 1.00 35.41 214 SER A O 1
ATOM 1577 N N . GLY A 1 215 ? -6.846 -13.814 -55.724 1.00 30.77 215 GLY A N 1
ATOM 1578 C CA . GLY A 1 215 ? -6.654 -15.030 -56.528 1.00 30.77 215 GLY A CA 1
ATOM 1579 C C . GLY A 1 215 ? -5.493 -15.939 -56.115 1.00 30.77 215 GLY A C 1
ATOM 1580 O O . GLY A 1 215 ? -4.339 -15.629 -56.380 1.00 30.77 215 GLY A O 1
ATOM 1581 N N . GLY A 1 216 ? -5.816 -17.112 -55.555 1.00 31.33 216 GLY A N 1
ATOM 1582 C CA . GLY A 1 216 ? -4.881 -18.239 -55.425 1.00 31.33 216 GLY A CA 1
ATOM 1583 C C . GLY A 1 216 ? -5.176 -19.161 -54.239 1.00 31.33 216 GLY A C 1
ATOM 1584 O O . GLY A 1 216 ? -4.683 -18.931 -53.143 1.00 31.33 216 GLY A O 1
ATOM 1585 N N . ALA A 1 217 ? -6.000 -20.184 -54.466 1.00 40.72 217 ALA A N 1
ATOM 1586 C CA . ALA A 1 217 ? -6.441 -21.208 -53.511 1.00 40.72 217 ALA A CA 1
ATOM 1587 C C . ALA A 1 217 ? -5.308 -22.201 -53.094 1.00 40.72 217 ALA A C 1
ATOM 1589 O O . ALA A 1 217 ? -4.204 -22.125 -53.632 1.00 40.72 217 ALA A O 1
ATOM 1590 N N . PRO A 1 218 ? -5.549 -23.115 -52.126 1.00 42.25 218 PRO A N 1
ATOM 1591 C CA . PRO A 1 218 ? -4.553 -23.544 -51.142 1.00 42.25 218 PRO A CA 1
ATOM 1592 C C . PRO A 1 218 ? -3.750 -24.794 -51.531 1.00 42.25 218 PRO A C 1
ATOM 1594 O O . PRO A 1 218 ? -4.289 -25.769 -52.048 1.00 42.25 218 PRO A O 1
ATOM 1597 N N . GLY A 1 219 ? -2.466 -24.795 -51.165 1.00 33.62 219 GLY A N 1
ATOM 1598 C CA . GLY A 1 219 ? -1.623 -25.987 -51.111 1.00 33.62 219 GLY A CA 1
ATOM 1599 C C . GLY A 1 219 ? -1.538 -26.530 -49.685 1.00 33.62 219 GLY A C 1
ATOM 1600 O O . GLY A 1 219 ? -0.854 -25.973 -48.833 1.00 33.62 219 GLY A O 1
ATOM 1601 N N . THR A 1 220 ? -2.242 -27.628 -49.440 1.00 37.47 220 THR A N 1
ATOM 1602 C CA . THR A 1 220 ? -2.027 -28.580 -48.343 1.00 37.47 220 THR A CA 1
ATOM 1603 C C . THR A 1 220 ? -0.616 -29.175 -48.386 1.00 37.47 220 THR A C 1
ATOM 1605 O O . THR A 1 220 ? -0.283 -29.762 -49.411 1.00 37.47 220 THR A O 1
ATOM 1608 N N . MET A 1 221 ? 0.159 -29.115 -47.292 1.00 31.41 221 MET A N 1
ATOM 1609 C CA . MET A 1 221 ? 1.109 -30.172 -46.871 1.00 31.41 221 MET A CA 1
ATOM 1610 C C . MET A 1 221 ? 1.691 -29.833 -45.478 1.00 31.41 221 MET A C 1
ATOM 1612 O O . MET A 1 221 ? 2.435 -28.873 -45.331 1.00 31.41 221 MET A O 1
ATOM 1616 N N . THR A 1 222 ? 1.166 -30.426 -44.404 1.00 33.53 222 THR A N 1
ATOM 1617 C CA . THR A 1 222 ? 1.765 -31.556 -43.655 1.00 33.53 222 THR A CA 1
ATOM 1618 C C . THR A 1 222 ? 2.791 -31.134 -42.598 1.00 33.53 222 THR A C 1
ATOM 1620 O O . THR A 1 222 ? 3.917 -30.750 -42.896 1.00 33.53 222 THR A O 1
ATOM 1623 N N . ALA A 1 223 ? 2.383 -31.278 -41.336 1.00 39.34 223 ALA A N 1
ATOM 1624 C CA . ALA A 1 223 ? 3.260 -31.287 -40.173 1.00 39.34 223 ALA A CA 1
ATOM 1625 C C . ALA A 1 223 ? 4.085 -32.585 -40.109 1.00 39.34 223 ALA A C 1
ATOM 1627 O O . ALA A 1 223 ? 3.584 -33.651 -40.468 1.00 39.34 223 ALA A O 1
ATOM 1628 N N . PRO A 1 224 ? 5.275 -32.537 -39.504 1.00 41.12 224 PRO A N 1
ATOM 1629 C CA . PRO A 1 224 ? 5.702 -33.558 -38.561 1.00 41.12 224 PRO A CA 1
ATOM 1630 C C . PRO A 1 224 ? 5.855 -32.873 -37.193 1.00 41.12 224 PRO A C 1
ATOM 1632 O O . PRO A 1 224 ? 6.317 -31.745 -37.093 1.00 41.12 224 PRO A O 1
ATOM 1635 N N . GLY A 1 225 ? 5.440 -33.434 -36.073 1.00 30.27 225 GLY A N 1
ATOM 1636 C CA . GLY A 1 225 ? 5.391 -34.837 -35.713 1.00 30.27 225 GLY A CA 1
ATOM 1637 C C . GLY A 1 225 ? 5.832 -34.856 -34.256 1.00 30.27 225 GLY A C 1
ATOM 1638 O O . GLY A 1 225 ? 7.004 -34.659 -33.954 1.00 30.27 225 GLY A O 1
ATOM 1639 N N . VAL A 1 226 ? 4.856 -34.985 -33.362 1.00 35.38 226 VAL A N 1
ATOM 1640 C CA . VAL A 1 226 ? 5.061 -35.204 -31.931 1.00 35.38 226 VAL A CA 1
ATOM 1641 C C . VAL A 1 226 ? 5.822 -36.517 -31.770 1.00 35.38 226 VAL A C 1
ATOM 1643 O O . VAL A 1 226 ? 5.346 -37.555 -32.225 1.00 35.38 226 VAL A O 1
ATOM 1646 N N . VAL A 1 227 ? 6.983 -36.482 -31.115 1.00 37.25 227 VAL A N 1
ATOM 1647 C CA . VAL A 1 227 ? 7.599 -37.692 -30.567 1.00 37.25 227 VAL A CA 1
ATOM 1648 C C . VAL A 1 227 ? 7.182 -37.820 -29.108 1.00 37.25 227 VAL A C 1
ATOM 1650 O O . VAL A 1 227 ? 7.594 -37.059 -28.235 1.00 37.25 227 VAL A O 1
ATOM 1653 N N . SER A 1 228 ? 6.305 -38.787 -28.865 1.00 32.44 228 SER A N 1
ATOM 1654 C CA . SER A 1 228 ? 6.065 -39.355 -27.548 1.00 32.44 228 SER A CA 1
ATOM 1655 C C . SER A 1 228 ? 7.276 -40.201 -27.156 1.00 32.44 228 SER A C 1
ATOM 1657 O O . SER A 1 228 ? 7.636 -41.136 -27.867 1.00 32.44 228 SER A O 1
ATOM 1659 N N . GLY A 1 229 ? 7.892 -39.883 -26.020 1.00 30.23 229 GLY A N 1
ATOM 1660 C CA . GLY A 1 229 ? 8.812 -40.768 -25.315 1.00 30.23 229 GLY A 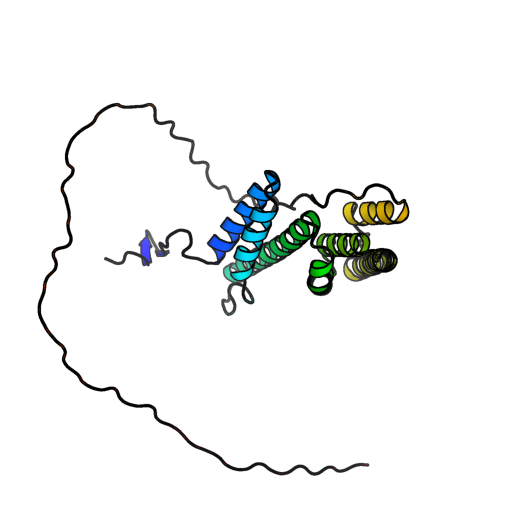CA 1
ATOM 1661 C C . GLY A 1 229 ? 8.120 -41.309 -24.072 1.00 30.23 229 GLY A C 1
ATOM 1662 O O . GLY A 1 229 ? 8.012 -40.616 -23.066 1.00 30.23 229 GLY A O 1
ATOM 1663 N N . THR A 1 230 ? 7.611 -42.532 -24.162 1.00 38.22 230 THR A N 1
ATOM 1664 C CA . THR A 1 230 ? 7.129 -43.324 -23.030 1.00 38.22 230 THR A CA 1
ATOM 1665 C C . THR A 1 230 ? 8.313 -43.893 -22.253 1.00 38.22 230 THR A C 1
ATOM 1667 O O . THR A 1 230 ? 9.141 -44.587 -22.839 1.00 38.22 230 THR A O 1
ATOM 1670 N N . ALA A 1 231 ? 8.344 -43.683 -20.939 1.00 35.38 231 ALA A N 1
ATOM 1671 C CA . ALA A 1 231 ? 9.033 -44.567 -20.004 1.00 35.38 231 ALA A CA 1
ATOM 1672 C C . ALA A 1 231 ? 8.262 -44.577 -18.675 1.00 35.38 231 ALA A C 1
ATOM 1674 O O . ALA A 1 231 ? 8.474 -43.751 -17.792 1.00 35.38 231 ALA A O 1
ATOM 1675 N N . SER A 1 232 ? 7.310 -45.503 -18.587 1.00 33.66 232 SER A N 1
ATOM 1676 C CA . SER A 1 232 ? 6.941 -46.149 -17.328 1.00 33.66 232 SER A CA 1
ATOM 1677 C C . SER A 1 232 ? 8.049 -47.153 -17.018 1.00 33.66 232 SER A C 1
ATOM 1679 O O . SER A 1 232 ? 8.339 -47.957 -17.899 1.00 33.66 232 SER A O 1
ATOM 1681 N N . ASP A 1 233 ? 8.658 -47.108 -15.831 1.00 34.06 233 ASP A N 1
ATOM 1682 C CA . ASP A 1 233 ? 8.496 -48.215 -14.879 1.00 34.06 233 ASP A CA 1
ATOM 1683 C C . ASP A 1 233 ? 9.066 -47.927 -13.472 1.00 34.06 233 ASP A C 1
ATOM 1685 O O . ASP A 1 233 ? 10.109 -47.299 -13.310 1.00 34.06 233 ASP A O 1
ATOM 1689 N N . ALA A 1 234 ? 8.349 -48.480 -12.491 1.00 36.12 234 ALA A N 1
ATOM 1690 C CA . ALA A 1 234 ? 8.790 -49.009 -11.197 1.00 36.12 234 ALA A CA 1
ATOM 1691 C C . ALA A 1 234 ? 9.451 -48.113 -10.113 1.00 36.12 234 ALA A C 1
ATOM 1693 O O . ALA A 1 234 ? 10.668 -48.021 -9.972 1.00 36.12 234 ALA A O 1
ATOM 1694 N N . MET A 1 235 ? 8.606 -47.635 -9.189 1.00 39.97 235 MET A N 1
ATOM 1695 C CA . MET A 1 235 ? 8.792 -47.812 -7.729 1.00 39.97 235 MET A CA 1
ATOM 1696 C C . MET A 1 235 ? 8.398 -49.265 -7.365 1.00 39.97 235 MET A C 1
ATOM 1698 O O . MET A 1 235 ? 7.540 -49.794 -8.076 1.00 39.97 235 MET A O 1
ATOM 1702 N N . PRO A 1 236 ? 8.917 -49.929 -6.300 1.00 49.94 236 PRO A N 1
ATOM 1703 C CA . PRO A 1 236 ? 8.807 -49.441 -4.916 1.00 49.94 236 PRO A CA 1
ATOM 1704 C C . PRO A 1 236 ? 9.937 -49.860 -3.947 1.00 49.94 236 PRO A C 1
ATOM 1706 O O . PRO A 1 236 ? 10.747 -50.738 -4.228 1.00 49.94 236 PRO A O 1
ATOM 1709 N N . GLY A 1 237 ? 9.922 -49.291 -2.736 1.00 34.97 237 GLY A N 1
ATOM 1710 C CA . GLY A 1 237 ? 10.578 -49.922 -1.587 1.00 34.97 237 GLY A CA 1
ATOM 1711 C C . GLY A 1 237 ? 10.972 -48.978 -0.457 1.00 34.97 237 GLY A C 1
ATOM 1712 O O . GLY A 1 237 ? 12.137 -48.618 -0.334 1.00 34.97 237 GLY A O 1
ATOM 1713 N N . SER A 1 238 ? 10.025 -48.646 0.422 1.00 49.72 238 SER A N 1
ATOM 1714 C CA . SER A 1 238 ? 10.353 -48.437 1.839 1.00 49.72 238 SER A CA 1
ATOM 1715 C C . SER A 1 238 ? 10.566 -49.800 2.505 1.00 49.72 238 SER A C 1
ATOM 1717 O O . SER A 1 238 ? 9.946 -50.785 2.096 1.00 49.72 238 SER A O 1
ATOM 1719 N N . PRO A 1 239 ? 11.363 -49.857 3.579 1.00 58.75 239 PRO A N 1
ATOM 1720 C CA . PRO A 1 239 ? 10.720 -50.220 4.835 1.00 58.75 239 PRO A CA 1
ATOM 1721 C C . PRO A 1 239 ? 11.148 -49.357 6.027 1.00 58.75 239 PRO A C 1
ATOM 1723 O O . PRO A 1 239 ? 12.293 -48.948 6.194 1.00 58.75 239 PRO A O 1
ATOM 1726 N N . SER A 1 240 ? 10.148 -49.138 6.867 1.00 51.41 240 SER A N 1
ATOM 1727 C CA . SER A 1 240 ? 10.176 -48.730 8.266 1.00 51.41 240 SER A CA 1
ATOM 1728 C C . SER A 1 240 ? 11.090 -49.587 9.151 1.00 51.41 240 SER A C 1
ATOM 1730 O O . SER A 1 240 ? 11.136 -50.806 8.997 1.00 51.41 240 SER A O 1
ATOM 1732 N N . GLY A 1 241 ? 11.705 -48.957 10.156 1.00 42.53 241 GLY A N 1
ATOM 1733 C CA . GLY A 1 241 ? 12.387 -49.626 11.265 1.00 42.53 241 GLY A CA 1
ATOM 1734 C C . GLY A 1 241 ? 12.529 -48.702 12.475 1.00 42.53 241 GLY A C 1
ATOM 1735 O O . GLY A 1 241 ? 13.294 -47.745 12.436 1.00 42.53 241 GLY A O 1
ATOM 1736 N N . THR A 1 242 ? 11.751 -48.984 13.515 1.00 55.97 242 THR A N 1
ATOM 1737 C CA . THR A 1 242 ? 11.710 -48.337 14.833 1.00 55.97 242 THR A CA 1
ATOM 1738 C C . THR A 1 242 ? 12.762 -48.944 15.765 1.00 55.97 242 THR A C 1
ATOM 1740 O O . THR A 1 242 ? 12.850 -50.170 15.815 1.00 55.97 242 THR A O 1
ATOM 1743 N N . ALA A 1 243 ? 13.474 -48.112 16.533 1.00 49.81 243 ALA A N 1
ATOM 1744 C CA . ALA A 1 243 ? 13.878 -48.291 17.942 1.00 49.81 243 ALA A CA 1
ATOM 1745 C C . ALA A 1 243 ? 14.831 -47.156 18.341 1.00 49.81 243 ALA A C 1
ATOM 1747 O O . ALA A 1 243 ? 15.822 -46.945 17.608 1.00 49.81 243 ALA A O 1
#

pLDDT: mean 75.01, std 24.42, range [29.31, 96.75]

Radius of gyration: 28.29 Å; Cα contacts (8 Å, |Δi|>4): 183; chains: 1; bounding box: 46×82×79 Å

Nearest PDB structures (foldseek):
  8hvr-assembly1_J  TM=9.378E-01  e=7.397E-10  Streptomyces coelicolor A3(2)
  2ff4-assembly1_A  TM=9.578E-01  e=2.266E-07  Mycobacterium tuberculosis H37Rv
  4apo-assembly1_A  TM=7.643E-01  e=4.959E-03  Homo sapiens
  4apo-assembly2_B  TM=7.576E-01  e=4.959E-03  Homo sapiens
  5mgx-assembly3_G  TM=7.088E-01  e=8.056E-03  Homo sapiens

Secondary structure (DSSP, 8-state):
--SSEEEETTEEEE---TTSSHHHHHHHHHHHHHHHHHTT-HHHHHHHHHHHHTT--SSTTTT--SHHHHHHHHHHHHHHHHHHHHHHHHHHHTT-HHHHHHHHHHHHHH-TT-HHHHHHHHHHHHHTT-HHHHHHHHHHHHHHHHHHTS-PPPHHHHHHHHHHHHTPPPPPS-PPP-------------------------------PPP--------------------------------

Foldseek 3Di:
DDDQWDDDDPGIDGDDDQVPDLLSLLVVLQVVLVVCVVVVVLVSSLVSLVVSLVSDDDQQPPPDDDDVSVVVRVVSVVSNLLSVLSNLLSCVLVVVLVVSLVVLVVSCVVVLQDLSSLLSNLSSCVSVVNLVVSLVSLVSSQVCCCVPVVDGRDPSSVVQNVCSVPVHDGDRSPPDRPPPPPPPPDPPDPPDPDDDDDDDDDDDDDDDDDDDDDDDDDDDDDDDDDDDDDDDDDDDDDDDDDD